Protein AF-A0A316LVU4-F1 (afdb_monomer_lite)

pLDDT: mean 84.21, std 14.01, range [35.38, 98.69]

Foldseek 3Di:
DPDVVVLVVLLVLVVVLVCVQLPQQWPDKDQDPDPQAGIETAGQFLVSVVVSQVSCLVSQWHWDPPQPDRKTKIWHWSDDVVPQTDQIGIYIYHHHPDDPDPDTPPLVVLQVLCVVLVVLVEPDDSSLSVSQVNLQVSQAFDKAKWFFPQFQQRWDDDPVDIAGQNFGKTFGPNDAWQVRHGAIETEPPDRGGDRMDTWGFFKWKDFSNYRGIHTYTYHPPDDDEQARVLVNCCSPCVVGQIFMDGLAFEKAAEFEWEADPVGIDTDWDQDPVPRDTDGQMDGDGRPDDSVRRHQVSCCVVPVARWDWDPVDKDKDWDADPVGHIYIYIYTYTYGDD

Sequence (337 aa):
MTNDRETENARERLAVRLRETLGAAVREIRPSSQDGIALNVFAGSLPDVAAAAPKLKGAGFWPLPNSQGGRTLFLAGAHSADGRDALPYLIAVFPAGSAAPQEPAGLDAARAAAAAMRENGVKDGAFALLRRKALADYYLGRTVEIAIDRPIGYVHAKKTYTLTYPLNYGYLPGVIGGDGEELDVYLMGVETPVSSYTARIIGVVHRENDEEDKLVAAPEGRVFHQGEIAAAVEFQEKYYKTRVEPLYPKSCGALVYRETEAGRAYLCLLQRRSGTYSVPKGHMEAFETETQTARREVLEETGLDVALRPDFRAEVCYDLPGGKRKRLTLFLAACGG

Radius of gyration: 22.46 Å; chains: 1; bounding box: 52×59×64 Å

Secondary structure (DSSP, 8-state):
---HHHHHHHHHHHHHHHHHHHGGGEEEEEE--STTEEEEEEES-HHHHHHTHHHHHHTTEEEPTT-TTS-EEEEEEE--TTS--EEEEEEEEEETT----S--TTHHHHHHHHHHHHHTT----HHHHHHHHHHHHHHTT-EEEEEEEE-TT-EEE-SS-EEE-SSEEEEEEEEE-TTSSEEEEEE-S--S--SEEEEEEEEEEEETTSS--EEEEE-TT----HHHHHHHHHHHHTTS-EEEEESS-EEEEEEEEEEETTEEEE--EEETTTTEEE-SEEEPPTT--HHHHHHHHHHHHH----EEEEEEEEEEEEEPTTSPEEEEEEEEEEPP-

Structure (mmCIF, N/CA/C/O backbone):
data_AF-A0A316LVU4-F1
#
_entry.id   AF-A0A316LVU4-F1
#
loop_
_atom_site.group_PDB
_atom_site.id
_atom_site.type_symbol
_atom_site.label_atom_id
_atom_site.label_alt_id
_atom_site.label_comp_id
_atom_site.label_asym_id
_atom_site.label_entity_id
_atom_site.label_seq_id
_atom_site.pdbx_PDB_ins_code
_atom_site.Cartn_x
_atom_site.Cartn_y
_atom_site.Cartn_z
_atom_site.occupancy
_atom_site.B_iso_or_equiv
_atom_site.auth_seq_id
_atom_site.auth_comp_id
_atom_site.auth_asym_id
_atom_site.auth_atom_id
_atom_site.pdbx_PDB_model_num
ATOM 1 N N . MET A 1 1 ? 24.178 3.603 -18.972 1.00 37.53 1 MET A N 1
ATOM 2 C CA . MET A 1 1 ? 24.355 5.026 -19.330 1.00 37.53 1 MET A CA 1
ATOM 3 C C . MET A 1 1 ? 23.177 5.423 -20.202 1.00 37.53 1 MET A C 1
ATOM 5 O O . MET A 1 1 ? 23.233 5.238 -21.409 1.00 37.53 1 MET A O 1
ATOM 9 N N . THR A 1 2 ? 22.074 5.855 -19.594 1.00 44.75 2 THR A N 1
ATOM 10 C CA . THR A 1 2 ? 20.995 6.543 -20.319 1.00 44.75 2 THR A CA 1
ATOM 11 C C . THR A 1 2 ? 21.574 7.814 -20.928 1.00 44.75 2 THR A C 1
ATOM 13 O O . THR A 1 2 ? 22.306 8.532 -20.252 1.00 44.75 2 THR A O 1
ATOM 16 N N . ASN A 1 3 ? 21.319 8.050 -22.211 1.00 53.94 3 ASN A N 1
ATOM 17 C CA . ASN A 1 3 ? 21.903 9.155 -22.962 1.00 53.94 3 ASN A CA 1
ATOM 18 C C . ASN A 1 3 ? 21.415 10.486 -22.355 1.00 53.94 3 ASN A C 1
ATOM 20 O O . ASN A 1 3 ? 20.206 10.679 -22.211 1.00 53.94 3 ASN A O 1
ATOM 24 N N . ASP A 1 4 ? 22.312 11.408 -21.991 1.00 57.69 4 ASP A N 1
ATOM 25 C CA . ASP A 1 4 ? 21.941 12.694 -21.364 1.00 57.69 4 ASP A CA 1
ATOM 26 C C . ASP A 1 4 ? 20.880 13.447 -22.189 1.00 57.69 4 ASP A C 1
ATOM 28 O O . ASP A 1 4 ? 19.941 14.035 -21.648 1.00 57.69 4 ASP A O 1
ATOM 32 N N . ARG A 1 5 ? 20.951 13.300 -23.517 1.00 62.38 5 ARG A N 1
ATOM 33 C CA . ARG A 1 5 ? 19.999 13.854 -24.485 1.00 62.38 5 ARG A CA 1
ATOM 34 C C . ARG A 1 5 ? 18.583 13.268 -24.379 1.00 62.38 5 ARG A C 1
ATOM 36 O O . ARG A 1 5 ? 17.607 13.972 -24.620 1.00 62.38 5 ARG A O 1
ATOM 43 N N . GLU A 1 6 ? 18.433 11.993 -24.024 1.00 64.00 6 GLU A N 1
ATOM 44 C CA . GLU A 1 6 ? 17.111 11.378 -23.808 1.00 64.00 6 GLU A CA 1
ATOM 45 C C . GLU A 1 6 ? 16.451 11.904 -22.533 1.00 64.00 6 GLU A C 1
ATOM 47 O O . GLU A 1 6 ? 15.245 12.166 -22.519 1.00 64.00 6 GLU A O 1
ATOM 52 N N . THR A 1 7 ? 17.252 12.106 -21.485 1.00 64.69 7 THR A N 1
ATOM 53 C CA . THR A 1 7 ? 16.789 12.655 -20.205 1.00 64.69 7 THR A CA 1
ATOM 54 C C . THR A 1 7 ? 16.342 14.107 -20.361 1.00 64.69 7 THR A C 1
ATOM 56 O O . THR A 1 7 ? 15.302 14.499 -19.827 1.00 64.69 7 THR A O 1
ATOM 59 N N . GLU A 1 8 ? 17.090 14.902 -21.126 1.00 68.06 8 GLU A N 1
ATOM 60 C CA . GLU A 1 8 ? 16.733 16.283 -21.455 1.00 68.06 8 GLU A CA 1
ATOM 61 C C . GLU A 1 8 ? 15.405 16.352 -22.227 1.00 68.06 8 GLU A C 1
ATOM 63 O O . GLU A 1 8 ? 14.463 17.005 -21.774 1.00 68.06 8 GLU A O 1
ATOM 68 N N . ASN A 1 9 ? 15.255 15.548 -23.285 1.00 74.31 9 ASN A N 1
ATOM 69 C CA . ASN A 1 9 ? 14.002 15.445 -24.038 1.00 74.31 9 ASN A CA 1
ATOM 70 C C . ASN A 1 9 ? 12.810 15.011 -23.155 1.00 74.31 9 ASN A C 1
ATOM 72 O O . ASN A 1 9 ? 11.678 15.454 -23.359 1.00 74.31 9 ASN A O 1
ATOM 76 N N . ALA A 1 10 ? 13.025 14.126 -22.173 1.00 73.50 10 ALA A N 1
ATOM 77 C CA . ALA A 1 10 ? 11.977 13.700 -21.243 1.00 73.50 10 ALA A CA 1
ATOM 78 C C . ALA A 1 10 ? 11.521 14.841 -20.320 1.00 73.50 10 ALA A C 1
ATOM 80 O O . ALA A 1 10 ? 10.318 15.019 -20.109 1.00 73.50 10 ALA A O 1
ATOM 81 N N . ARG A 1 11 ? 12.463 15.651 -19.818 1.00 78.62 11 ARG A N 1
ATOM 82 C CA . ARG A 1 11 ? 12.172 16.842 -19.002 1.00 78.62 11 ARG A CA 1
ATOM 83 C C . ARG A 1 11 ? 11.394 17.896 -19.786 1.00 78.62 11 ARG A C 1
ATOM 85 O O . ARG A 1 11 ? 10.474 18.498 -19.235 1.00 78.62 11 ARG A O 1
ATOM 92 N N . GLU A 1 12 ? 11.710 18.092 -21.062 1.00 82.38 12 GLU A N 1
ATOM 93 C CA . GLU A 1 12 ? 10.977 19.018 -21.931 1.00 82.38 12 GLU A CA 1
ATOM 94 C C . GLU A 1 12 ? 9.526 18.578 -22.148 1.00 82.38 12 GLU A C 1
ATOM 96 O O . GLU A 1 12 ? 8.602 19.356 -21.898 1.00 82.38 12 GLU A O 1
ATOM 101 N N . ARG A 1 13 ? 9.303 17.307 -22.521 1.00 80.62 13 ARG A N 1
ATOM 102 C CA . ARG A 1 13 ? 7.945 16.742 -22.656 1.00 80.62 13 ARG A CA 1
ATOM 103 C C . ARG A 1 13 ? 7.146 16.887 -21.363 1.00 80.62 13 ARG A C 1
ATOM 105 O O . ARG A 1 13 ? 5.963 17.229 -21.382 1.00 80.62 13 ARG A O 1
ATOM 112 N N . LEU A 1 14 ? 7.811 16.663 -20.234 1.00 81.44 14 LEU A N 1
ATOM 113 C CA . LEU A 1 14 ? 7.215 16.797 -18.918 1.00 81.44 14 LEU A CA 1
ATOM 114 C C . LEU A 1 14 ? 6.790 18.242 -18.611 1.00 81.44 14 LEU A C 1
ATOM 116 O O . LEU A 1 14 ? 5.685 18.472 -18.114 1.00 81.44 14 LEU A O 1
ATOM 120 N N . ALA A 1 15 ? 7.642 19.214 -18.942 1.00 85.56 15 ALA A N 1
ATOM 121 C CA . ALA A 1 15 ? 7.356 20.632 -18.771 1.00 85.56 15 ALA A CA 1
ATOM 122 C C . ALA A 1 15 ? 6.181 21.101 -19.647 1.00 85.56 15 ALA A C 1
ATOM 124 O O . ALA A 1 15 ? 5.339 21.861 -19.165 1.00 85.56 15 ALA A O 1
ATOM 125 N N . VAL A 1 16 ? 6.087 20.631 -20.898 1.00 85.56 16 VAL A N 1
ATOM 126 C CA . VAL A 1 16 ? 4.954 20.930 -21.797 1.00 85.56 16 VAL A CA 1
ATOM 127 C C . VAL A 1 16 ? 3.644 20.442 -21.180 1.00 85.56 16 VAL A C 1
ATOM 129 O O . VAL A 1 16 ? 2.732 21.239 -20.961 1.00 85.56 16 VAL A O 1
ATOM 132 N N . ARG A 1 17 ? 3.588 19.169 -20.777 1.00 84.69 17 ARG A N 1
ATOM 133 C CA . ARG A 1 17 ? 2.379 18.575 -20.192 1.00 84.69 17 ARG A CA 1
ATOM 134 C C . ARG A 1 17 ? 1.964 19.247 -18.875 1.00 84.69 17 ARG A C 1
ATOM 136 O O . ARG A 1 17 ? 0.772 19.426 -18.618 1.00 84.69 17 ARG A O 1
ATOM 143 N N . LEU A 1 18 ? 2.926 19.674 -18.047 1.00 83.75 18 LEU A N 1
ATOM 144 C CA . LEU A 1 18 ? 2.653 20.475 -16.841 1.00 83.75 18 LEU A CA 1
ATOM 145 C C . LEU A 1 18 ? 1.968 21.799 -17.180 1.00 83.75 18 LEU A C 1
ATOM 147 O O . LEU A 1 18 ? 0.989 22.160 -16.525 1.00 83.75 18 LEU A O 1
ATOM 151 N N . ARG A 1 19 ? 2.470 22.520 -18.191 1.00 87.62 19 ARG A N 1
ATOM 152 C CA . ARG A 1 19 ? 1.888 23.800 -18.625 1.00 87.62 19 ARG A CA 1
ATOM 153 C C . ARG A 1 19 ? 0.477 23.619 -19.164 1.00 87.62 19 ARG A C 1
ATOM 155 O O . ARG A 1 19 ? -0.395 24.398 -18.799 1.00 87.62 19 ARG A O 1
ATOM 162 N N . GLU A 1 20 ? 0.236 22.583 -19.961 1.00 86.69 20 GLU A N 1
ATOM 163 C CA . GLU A 1 20 ? -1.103 22.262 -20.476 1.00 86.69 20 GLU A CA 1
ATOM 164 C C . GLU A 1 20 ? -2.088 21.935 -19.347 1.00 86.69 20 GLU A C 1
ATOM 166 O O . GLU A 1 20 ? -3.245 22.350 -19.383 1.00 86.69 20 GLU A O 1
ATOM 171 N N . THR A 1 21 ? -1.622 21.240 -18.306 1.00 83.50 21 THR A N 1
ATOM 172 C CA . THR A 1 21 ? -2.486 20.796 -17.205 1.00 83.50 21 THR A CA 1
ATOM 173 C C . THR A 1 21 ? -2.805 21.908 -16.205 1.00 83.50 21 THR A C 1
ATOM 175 O O . THR A 1 21 ? -3.941 22.026 -15.740 1.00 83.50 21 THR A O 1
ATOM 178 N N . LEU A 1 22 ? -1.804 22.713 -15.843 1.00 81.50 22 LEU A N 1
ATOM 179 C CA . LEU A 1 22 ? -1.927 23.767 -14.831 1.00 81.50 22 LEU A CA 1
ATOM 180 C C . LEU A 1 22 ? -2.295 25.136 -15.417 1.00 81.50 22 LEU A C 1
ATOM 182 O O . LEU A 1 22 ? -2.731 26.022 -14.678 1.00 81.50 22 LEU A O 1
ATOM 186 N N . GLY A 1 23 ? -2.124 25.329 -16.725 1.00 85.19 23 GLY A N 1
ATOM 187 C CA . GLY A 1 23 ? -2.441 26.570 -17.423 1.00 85.19 23 GLY A CA 1
ATOM 188 C C . GLY A 1 23 ? -1.821 27.798 -16.753 1.00 85.19 23 GLY A C 1
ATOM 189 O O . GLY A 1 23 ? -0.634 27.825 -16.425 1.00 85.19 23 GLY A O 1
ATOM 190 N N . ALA A 1 24 ? -2.656 28.811 -16.505 1.00 82.56 24 ALA A N 1
ATOM 191 C CA . ALA A 1 24 ? -2.244 30.094 -15.934 1.00 82.56 24 ALA A CA 1
ATOM 192 C C . ALA A 1 24 ? -1.686 30.012 -14.497 1.00 82.56 24 ALA A C 1
ATOM 194 O O . ALA A 1 24 ? -1.087 30.984 -14.028 1.00 82.56 24 ALA A O 1
ATOM 195 N N . ALA A 1 25 ? -1.859 28.880 -13.799 1.00 82.75 25 ALA A N 1
ATOM 196 C CA . ALA A 1 25 ? -1.278 28.686 -12.474 1.00 82.75 25 ALA A CA 1
ATOM 197 C C . ALA A 1 25 ? 0.255 28.586 -12.535 1.00 82.75 25 ALA A C 1
ATOM 199 O O . ALA A 1 25 ? 0.920 29.016 -11.593 1.00 82.75 25 ALA A O 1
ATOM 200 N N . VAL A 1 26 ? 0.830 28.083 -13.635 1.00 87.56 26 VAL A N 1
ATOM 201 C CA . VAL A 1 26 ? 2.286 28.013 -13.837 1.00 87.56 26 VAL A CA 1
ATOM 202 C C . VAL A 1 26 ? 2.801 29.358 -14.325 1.00 87.56 26 VAL A C 1
ATOM 204 O O . VAL A 1 26 ? 2.441 29.828 -15.402 1.00 87.56 26 VAL A O 1
ATOM 207 N N . ARG A 1 27 ? 3.699 29.966 -13.552 1.00 88.31 27 ARG A N 1
ATOM 208 C CA . ARG A 1 27 ? 4.439 31.163 -13.969 1.00 88.31 27 ARG A CA 1
ATOM 209 C C . ARG A 1 27 ? 5.729 30.786 -14.667 1.00 88.31 27 ARG A C 1
ATOM 211 O O . ARG A 1 27 ? 6.071 31.373 -15.687 1.00 88.31 27 ARG A O 1
ATOM 218 N N . GLU A 1 28 ? 6.410 29.768 -14.159 1.00 88.94 28 GLU A N 1
ATOM 219 C CA . GLU A 1 28 ? 7.706 29.368 -14.681 1.00 88.94 28 GLU A CA 1
ATOM 220 C C . GLU A 1 28 ? 7.990 27.886 -14.427 1.00 88.94 28 GLU A C 1
ATOM 222 O O . GLU A 1 28 ? 7.520 27.316 -13.445 1.00 88.94 28 GLU A O 1
ATOM 227 N N . ILE A 1 29 ? 8.766 27.262 -15.315 1.00 88.75 29 ILE A N 1
ATOM 228 C CA . ILE A 1 29 ? 9.318 25.916 -15.138 1.00 88.75 29 ILE A CA 1
ATOM 229 C C . ILE A 1 29 ? 10.792 25.978 -15.519 1.00 88.75 29 ILE A C 1
ATOM 231 O O . ILE A 1 29 ? 11.118 26.511 -16.579 1.00 88.75 29 ILE A O 1
ATOM 235 N N . ARG A 1 30 ? 11.661 25.423 -14.674 1.00 88.25 30 ARG A N 1
ATOM 236 C CA . ARG A 1 30 ? 13.105 25.320 -14.914 1.00 88.25 30 ARG A CA 1
ATOM 237 C C . ARG A 1 30 ? 13.578 23.881 -14.695 1.00 88.25 30 ARG A C 1
ATOM 239 O O . ARG A 1 30 ? 13.054 23.226 -13.789 1.00 88.25 30 ARG A O 1
ATOM 246 N N . PRO A 1 31 ? 14.583 23.394 -15.443 1.00 84.88 31 PRO A N 1
ATOM 247 C CA . PRO A 1 31 ? 15.329 22.207 -15.039 1.00 84.88 31 PRO A CA 1
ATOM 248 C C . PRO A 1 31 ? 15.872 22.385 -13.618 1.00 84.88 31 PRO A C 1
ATOM 250 O O . PRO A 1 31 ? 16.306 23.481 -13.250 1.00 84.88 31 PRO A O 1
ATOM 253 N N . SER A 1 32 ? 15.829 21.329 -12.808 1.00 81.94 32 SER A N 1
ATOM 254 C CA . SER A 1 32 ? 16.457 21.366 -11.487 1.00 81.94 32 SER A CA 1
ATOM 255 C C . SER A 1 32 ? 17.919 20.936 -11.575 1.00 81.94 32 SER A C 1
ATOM 257 O O . SER A 1 32 ? 18.252 19.970 -12.261 1.00 81.94 32 SER A O 1
ATOM 259 N N . SER A 1 33 ? 18.789 21.651 -10.861 1.00 78.31 33 SER A N 1
ATOM 260 C CA . SER A 1 33 ? 20.171 21.237 -10.593 1.00 78.31 33 SER A CA 1
ATOM 261 C C . SER A 1 33 ? 20.286 20.325 -9.365 1.00 78.31 33 SER A C 1
ATOM 263 O O . SER A 1 33 ? 21.379 19.861 -9.052 1.00 78.31 33 SER A O 1
ATOM 265 N N . GLN A 1 34 ? 19.180 20.085 -8.650 1.00 74.94 34 GLN A N 1
ATOM 266 C CA . GLN A 1 34 ? 19.135 19.195 -7.491 1.00 74.94 34 GLN A CA 1
ATOM 267 C C . GLN A 1 34 ? 19.064 17.738 -7.956 1.00 74.94 34 GLN A C 1
ATOM 269 O O . GLN A 1 34 ? 18.240 17.396 -8.807 1.00 74.94 34 GLN A O 1
ATOM 274 N N . ASP A 1 35 ? 19.912 16.885 -7.380 1.00 71.25 35 ASP A N 1
ATOM 275 C CA . ASP A 1 35 ? 19.926 15.456 -7.687 1.00 71.25 35 ASP A CA 1
ATOM 276 C C . ASP A 1 35 ? 18.550 14.817 -7.426 1.00 71.25 35 ASP A C 1
ATOM 278 O O . ASP A 1 35 ? 17.845 15.174 -6.485 1.00 71.25 35 ASP A O 1
ATOM 282 N N . GLY A 1 36 ? 18.132 13.906 -8.304 1.00 72.31 36 GLY A N 1
ATOM 283 C CA . GLY A 1 36 ? 16.833 13.232 -8.222 1.00 72.31 36 GLY A CA 1
ATOM 284 C C . GLY A 1 36 ? 15.592 14.079 -8.552 1.00 72.31 36 GLY A C 1
ATOM 285 O O . GLY A 1 36 ? 14.517 13.497 -8.703 1.00 72.31 36 GLY A O 1
ATOM 286 N N . ILE A 1 37 ? 15.704 15.404 -8.722 1.00 78.25 37 ILE A N 1
ATOM 287 C CA . ILE A 1 37 ? 14.592 16.288 -9.119 1.00 78.25 37 ILE A CA 1
ATOM 288 C C . ILE A 1 37 ? 14.748 16.677 -10.590 1.00 78.25 37 ILE A C 1
ATOM 290 O O . ILE A 1 37 ? 15.796 17.130 -11.038 1.00 78.25 37 ILE A O 1
ATOM 294 N N . ALA A 1 38 ? 13.682 16.514 -11.370 1.00 81.38 38 ALA A N 1
ATOM 295 C CA . ALA A 1 38 ? 13.688 16.823 -12.794 1.00 81.38 38 ALA A CA 1
ATOM 296 C C . ALA A 1 38 ? 13.419 18.304 -13.074 1.00 81.38 38 ALA A C 1
ATOM 298 O O . ALA A 1 38 ? 14.145 18.932 -13.847 1.00 81.38 38 ALA A O 1
ATOM 299 N N . LEU A 1 39 ? 12.375 18.860 -12.453 1.00 85.19 39 LEU A N 1
ATOM 300 C CA . LEU A 1 39 ? 11.872 20.203 -12.737 1.00 85.19 39 LEU A CA 1
ATOM 301 C C . LEU A 1 39 ? 11.507 20.945 -11.448 1.00 85.19 39 LEU A C 1
ATOM 303 O O . LEU A 1 39 ? 10.915 20.370 -10.535 1.00 85.19 39 LEU A O 1
ATOM 307 N N . ASN A 1 40 ? 11.791 22.246 -11.436 1.00 85.75 40 ASN A N 1
ATOM 308 C CA . ASN A 1 40 ? 11.259 23.207 -10.476 1.00 85.75 40 ASN A CA 1
ATOM 309 C C . ASN A 1 40 ? 10.156 24.022 -11.162 1.00 85.75 40 ASN A C 1
ATOM 311 O O . ASN A 1 40 ? 10.402 24.672 -12.180 1.00 85.75 40 ASN A O 1
ATOM 315 N N . VAL A 1 41 ? 8.944 23.989 -10.614 1.00 85.12 41 VAL A N 1
ATOM 316 C CA . VAL A 1 41 ? 7.768 24.708 -11.120 1.00 85.12 41 VAL A CA 1
ATOM 317 C C . VAL A 1 41 ? 7.436 25.839 -10.158 1.00 85.12 41 VAL A C 1
ATOM 319 O O . VAL A 1 41 ? 7.251 25.615 -8.966 1.00 85.12 41 VAL A O 1
ATOM 322 N N . PHE A 1 42 ? 7.307 27.054 -10.669 1.00 85.44 42 PHE A N 1
ATOM 323 C CA . PHE A 1 42 ? 6.921 28.226 -9.892 1.00 85.44 42 PHE A CA 1
ATOM 324 C C . PHE A 1 42 ? 5.485 28.593 -10.244 1.00 85.44 42 PHE A C 1
ATOM 326 O O . PHE A 1 42 ? 5.184 28.942 -11.390 1.00 85.44 42 PHE A O 1
ATOM 333 N N . ALA A 1 43 ? 4.592 28.492 -9.265 1.00 82.50 43 ALA A N 1
ATOM 334 C CA . ALA A 1 43 ? 3.159 28.659 -9.439 1.00 82.50 43 ALA A CA 1
ATOM 335 C C . ALA A 1 43 ? 2.628 29.906 -8.725 1.00 82.50 43 ALA A C 1
ATOM 337 O O . ALA A 1 43 ? 3.012 30.202 -7.598 1.00 82.50 43 ALA A O 1
ATOM 338 N N . GLY A 1 44 ? 1.718 30.636 -9.373 1.00 77.00 44 GLY A N 1
ATOM 339 C CA . GLY A 1 44 ? 1.152 31.878 -8.833 1.00 77.00 44 GLY A CA 1
ATOM 340 C C . GLY A 1 44 ? 0.337 31.675 -7.552 1.00 77.00 44 GLY A C 1
ATOM 341 O O . GLY A 1 44 ? 0.446 32.475 -6.631 1.00 77.00 44 GLY A O 1
ATOM 342 N N . SER A 1 45 ? -0.441 30.593 -7.484 1.00 78.62 45 SER A N 1
ATOM 343 C CA . SER A 1 45 ? -1.253 30.204 -6.327 1.00 78.62 45 SER A CA 1
ATOM 344 C C . SER A 1 45 ? -1.085 28.704 -6.087 1.00 78.62 45 SER A C 1
ATOM 346 O O . SER A 1 45 ? -1.434 27.877 -6.929 1.00 78.62 45 SER A O 1
ATOM 348 N N . LEU A 1 46 ? -0.521 28.338 -4.937 1.00 73.00 46 LEU A N 1
ATOM 349 C CA . LEU A 1 46 ? -0.384 26.939 -4.514 1.00 73.00 46 LEU A CA 1
ATOM 350 C C . LEU A 1 46 ? -1.733 26.279 -4.193 1.00 73.00 46 LEU A C 1
ATOM 352 O O . LEU A 1 46 ? -1.887 25.104 -4.526 1.00 73.00 46 LEU A O 1
ATOM 356 N N . PRO A 1 47 ? -2.724 26.994 -3.620 1.00 74.62 47 PRO A N 1
ATOM 357 C CA . PRO A 1 47 ? -4.098 26.507 -3.576 1.00 74.62 47 PRO A CA 1
ATOM 358 C C . PRO A 1 47 ? -4.658 26.138 -4.954 1.00 74.62 47 PRO A C 1
ATOM 360 O O . PRO A 1 47 ? -5.311 25.106 -5.065 1.00 74.62 47 PRO A O 1
ATOM 363 N N . ASP A 1 48 ? -4.356 26.901 -6.010 1.00 73.62 48 ASP A N 1
ATOM 364 C CA . ASP A 1 48 ? -4.850 26.597 -7.364 1.00 73.62 48 ASP A CA 1
ATOM 365 C C . ASP A 1 48 ? -4.191 25.330 -7.923 1.00 73.62 48 ASP A C 1
ATOM 367 O O . ASP A 1 48 ? -4.854 24.492 -8.535 1.00 73.62 48 ASP A O 1
ATOM 371 N N . VAL A 1 49 ? -2.892 25.144 -7.661 1.00 74.94 49 VAL A N 1
ATOM 372 C CA . VAL A 1 49 ? -2.175 23.902 -7.996 1.00 74.94 49 VAL A CA 1
ATOM 373 C C . VAL A 1 49 ? -2.767 22.709 -7.243 1.00 74.94 49 VAL A C 1
ATOM 375 O O . VAL A 1 49 ? -2.986 21.654 -7.837 1.00 74.94 49 VAL A O 1
ATOM 378 N N . ALA A 1 50 ? -3.068 22.872 -5.953 1.00 73.00 50 ALA A N 1
ATOM 379 C CA . ALA A 1 50 ? -3.707 21.833 -5.151 1.00 73.00 50 ALA A CA 1
ATOM 380 C C . ALA A 1 50 ? -5.130 21.520 -5.648 1.00 73.00 50 ALA A C 1
ATOM 382 O O . ALA A 1 50 ? -5.503 20.353 -5.757 1.00 73.00 50 ALA A O 1
ATOM 383 N N . ALA A 1 51 ? -5.910 22.536 -6.023 1.00 74.19 51 ALA A N 1
ATOM 384 C CA . ALA A 1 51 ? -7.241 22.371 -6.607 1.00 74.19 51 ALA A CA 1
ATOM 385 C C . ALA A 1 51 ? -7.199 21.679 -7.983 1.00 74.19 51 ALA A C 1
ATOM 387 O O . ALA A 1 51 ? -8.134 20.968 -8.352 1.00 74.19 51 ALA A O 1
ATOM 388 N N . ALA A 1 52 ? -6.098 21.826 -8.729 1.00 75.38 52 ALA A N 1
ATOM 389 C CA . ALA A 1 52 ? -5.864 21.137 -9.995 1.00 75.38 52 ALA A CA 1
ATOM 390 C C . ALA A 1 52 ? -5.418 19.670 -9.837 1.00 75.38 52 ALA A C 1
ATOM 392 O O . ALA A 1 52 ? -5.232 18.992 -10.850 1.00 75.38 52 ALA A O 1
ATOM 393 N N . ALA A 1 53 ? -5.289 19.145 -8.611 1.00 72.25 53 ALA A N 1
ATOM 394 C CA . ALA A 1 53 ? -4.851 17.771 -8.356 1.00 72.25 53 ALA A CA 1
ATOM 395 C C . ALA A 1 53 ? -5.600 16.695 -9.175 1.00 72.25 53 ALA A C 1
ATOM 397 O O . ALA A 1 53 ? -4.930 15.806 -9.699 1.00 72.25 53 ALA A O 1
ATOM 398 N N . PRO A 1 54 ? -6.935 16.752 -9.382 1.00 71.75 54 PRO A N 1
ATOM 399 C CA . PRO A 1 54 ? -7.620 15.786 -10.245 1.00 71.75 54 PRO A CA 1
ATOM 400 C C . PRO A 1 54 ? -7.159 15.840 -11.711 1.00 71.75 54 PRO A C 1
ATOM 402 O O . PRO A 1 54 ? -6.986 14.795 -12.336 1.00 71.75 54 PRO A O 1
ATOM 405 N N . LYS A 1 55 ? -6.915 17.043 -12.252 1.00 76.06 55 LYS A N 1
ATOM 406 C CA . LYS A 1 55 ? -6.425 17.240 -13.629 1.00 76.06 55 LYS A CA 1
ATOM 407 C C . LYS A 1 55 ? -4.984 16.761 -13.773 1.00 76.06 55 LYS A C 1
ATOM 409 O O . LYS A 1 55 ? -4.673 16.028 -14.703 1.00 76.06 55 LYS A O 1
ATOM 414 N N . LEU A 1 56 ? -4.139 17.122 -12.807 1.00 76.69 56 LEU A N 1
ATOM 415 C CA . LEU A 1 56 ? -2.765 16.636 -12.679 1.00 76.69 56 LEU A CA 1
ATOM 416 C C . LEU A 1 56 ? -2.721 15.111 -12.674 1.00 76.69 56 LEU A C 1
ATOM 418 O O . LEU A 1 56 ? -2.029 14.521 -13.499 1.00 76.69 56 LEU A O 1
ATOM 422 N N . LYS A 1 57 ? -3.546 14.473 -11.842 1.00 72.31 57 LYS A N 1
ATOM 423 C CA . LYS A 1 57 ? -3.652 13.014 -11.767 1.00 72.31 57 LYS A CA 1
ATOM 424 C C . LYS A 1 57 ? -4.036 12.388 -13.110 1.00 72.31 57 LYS A C 1
ATOM 426 O O . LYS A 1 57 ? -3.439 11.383 -13.499 1.00 72.31 57 LYS A O 1
ATOM 431 N N . GLY A 1 58 ? -4.998 12.987 -13.817 1.00 66.19 58 GLY A N 1
ATOM 432 C CA . GLY A 1 58 ? -5.400 12.571 -15.165 1.00 66.19 58 GLY A CA 1
ATOM 433 C C . GLY A 1 58 ? -4.283 12.716 -16.203 1.00 66.19 58 GLY A C 1
ATOM 434 O O . GLY A 1 58 ? -4.134 11.856 -17.061 1.00 66.19 58 GLY A O 1
ATOM 435 N N . ALA A 1 59 ? -3.442 13.743 -16.072 1.00 72.94 59 ALA A N 1
ATOM 436 C CA . ALA A 1 59 ? -2.275 13.980 -16.922 1.00 72.94 59 ALA A CA 1
ATOM 437 C C . ALA A 1 59 ? -0.998 13.246 -16.451 1.00 72.94 59 ALA A C 1
ATOM 439 O O . ALA A 1 59 ? 0.111 13.584 -16.871 1.00 72.94 59 ALA A O 1
ATOM 440 N N . GLY A 1 60 ? -1.129 12.253 -15.563 1.00 71.62 60 GLY A N 1
ATOM 441 C CA . GLY A 1 60 ? -0.010 11.430 -15.094 1.00 71.62 60 GLY A CA 1
ATOM 442 C C . GLY A 1 60 ? 0.868 12.078 -14.018 1.00 71.62 60 GLY A C 1
ATOM 443 O O . GLY A 1 60 ? 1.952 11.569 -13.744 1.00 71.62 60 GLY A O 1
ATOM 444 N N . PHE A 1 61 ? 0.414 13.168 -13.394 1.00 75.88 61 PHE A N 1
ATOM 445 C CA . PHE A 1 61 ? 1.082 13.832 -12.273 1.00 75.88 61 PHE A CA 1
ATOM 446 C C . PHE A 1 61 ? 0.450 13.432 -10.942 1.00 75.88 61 PHE A C 1
ATOM 448 O O . PHE A 1 61 ? -0.696 13.780 -10.654 1.00 75.88 61 PHE A O 1
ATOM 455 N N . TRP A 1 62 ? 1.200 12.721 -10.110 1.00 72.19 62 TRP A N 1
ATOM 456 C CA . TRP A 1 62 ? 0.712 12.191 -8.842 1.00 72.19 62 TRP A CA 1
ATOM 457 C C . TRP A 1 62 ? 1.304 12.980 -7.675 1.00 72.19 62 TRP A C 1
ATOM 459 O O . TRP A 1 62 ? 2.522 13.002 -7.522 1.00 72.19 62 TRP A O 1
ATOM 469 N N . PRO A 1 63 ? 0.488 13.667 -6.858 1.00 71.25 63 PRO A N 1
ATOM 470 C CA . PRO A 1 63 ? 1.002 14.321 -5.660 1.00 71.25 63 PRO A CA 1
ATOM 471 C C . PRO A 1 63 ? 1.513 13.266 -4.675 1.00 71.25 63 PRO A C 1
ATOM 473 O O . PRO A 1 63 ? 0.864 12.236 -4.486 1.00 71.25 63 PRO A O 1
ATOM 476 N N . LEU A 1 64 ? 2.648 13.528 -4.024 1.00 66.62 64 LEU A N 1
ATOM 477 C CA . LEU A 1 64 ? 3.147 12.633 -2.980 1.00 66.62 64 LEU A CA 1
ATOM 478 C C . LEU A 1 64 ? 2.326 12.768 -1.681 1.00 66.62 64 LEU A C 1
ATOM 480 O O . LEU A 1 64 ? 1.927 13.884 -1.321 1.00 66.62 64 LEU A O 1
ATOM 484 N N . PRO A 1 65 ? 2.103 11.671 -0.930 1.00 48.09 65 PRO A N 1
ATOM 485 C CA . PRO A 1 65 ? 1.518 11.733 0.407 1.00 48.09 65 PRO A CA 1
ATOM 486 C C . PRO A 1 65 ? 2.349 12.648 1.327 1.00 48.09 65 PRO A C 1
ATOM 488 O O . PRO A 1 65 ? 3.574 12.598 1.306 1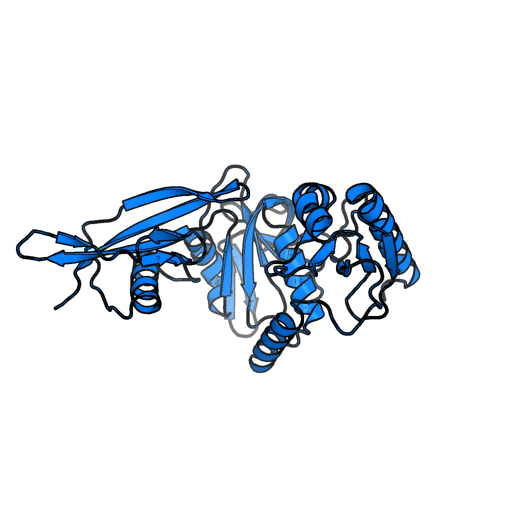.00 48.09 65 PRO A O 1
ATOM 491 N N . ASN A 1 66 ? 1.685 13.463 2.157 1.00 49.34 66 ASN A N 1
ATOM 492 C CA . ASN A 1 66 ? 2.265 14.465 3.081 1.00 49.34 66 ASN A CA 1
ATOM 493 C C . ASN A 1 66 ? 2.678 15.829 2.493 1.00 49.34 66 ASN A C 1
ATOM 495 O O . ASN A 1 66 ? 3.317 16.618 3.183 1.00 49.34 66 ASN A O 1
ATOM 499 N N . SER A 1 67 ? 2.216 16.198 1.297 1.00 53.72 67 SER A N 1
ATOM 500 C CA . SER A 1 67 ? 2.415 17.544 0.722 1.00 53.72 67 SER A CA 1
ATOM 501 C C . SER A 1 67 ? 1.581 18.680 1.366 1.00 53.72 67 SER A C 1
ATOM 503 O O . SER A 1 67 ? 1.246 19.670 0.711 1.00 53.72 67 SER A O 1
ATOM 505 N N . GLN A 1 68 ? 1.178 18.551 2.633 1.00 39.59 68 GLN A N 1
ATOM 506 C CA . GLN A 1 68 ? 0.348 19.545 3.330 1.00 39.59 68 GLN A CA 1
ATOM 507 C C . GLN A 1 68 ? 1.223 20.730 3.782 1.00 39.59 68 GLN A C 1
ATOM 509 O O . GLN A 1 68 ? 2.199 20.526 4.496 1.00 39.59 68 GLN A O 1
ATOM 514 N N . GLY A 1 69 ? 0.874 21.964 3.387 1.00 44.12 69 GLY A N 1
ATOM 515 C CA . GLY A 1 69 ? 1.582 23.185 3.825 1.00 44.12 69 GLY A CA 1
ATOM 516 C C . GLY A 1 69 ? 2.089 24.125 2.722 1.00 44.12 69 GLY A C 1
ATOM 517 O O . GLY A 1 69 ? 2.893 25.008 3.000 1.00 44.12 69 GLY A O 1
ATOM 518 N N . GLY A 1 70 ? 1.628 23.976 1.475 1.00 45.34 70 GLY A N 1
ATOM 519 C CA . GLY A 1 70 ? 1.862 24.983 0.432 1.00 45.34 70 GLY A CA 1
ATOM 520 C C . GLY A 1 70 ? 3.198 24.870 -0.309 1.00 45.34 70 GLY A C 1
ATOM 521 O O . GLY A 1 70 ? 3.656 25.853 -0.868 1.00 45.34 70 GLY A O 1
ATOM 522 N N . ARG A 1 71 ? 3.837 23.700 -0.365 1.00 52.50 71 ARG A N 1
ATOM 523 C CA . ARG A 1 71 ? 4.924 23.388 -1.317 1.00 52.50 71 ARG A CA 1
ATOM 524 C C . ARG A 1 71 ? 4.794 21.908 -1.667 1.00 52.50 71 ARG A C 1
ATOM 526 O O . ARG A 1 71 ? 4.796 21.083 -0.761 1.00 52.50 71 ARG A O 1
ATOM 533 N N . THR A 1 72 ? 4.576 21.578 -2.941 1.00 57.25 72 THR A N 1
ATOM 534 C CA . THR A 1 72 ? 4.130 20.229 -3.346 1.00 57.25 72 THR A CA 1
ATOM 535 C C . THR A 1 72 ? 5.184 19.546 -4.206 1.00 57.25 72 THR A C 1
ATOM 537 O O . THR A 1 72 ? 5.626 20.116 -5.202 1.00 57.25 72 THR A O 1
ATOM 540 N N . LEU A 1 73 ? 5.568 18.324 -3.833 1.00 60.03 73 LEU A N 1
ATOM 541 C CA . LEU A 1 73 ? 6.256 17.396 -4.724 1.00 60.03 73 LEU A CA 1
ATOM 542 C C . LEU A 1 73 ? 5.212 16.665 -5.569 1.00 60.03 73 LEU A C 1
ATOM 544 O O . LEU A 1 73 ? 4.295 16.044 -5.027 1.00 60.03 73 LEU A O 1
ATOM 548 N N . PHE A 1 74 ? 5.363 16.735 -6.887 1.00 63.09 74 PHE A N 1
ATOM 549 C CA . PHE A 1 74 ? 4.615 15.899 -7.815 1.00 63.09 74 PHE A CA 1
ATOM 550 C C . PHE A 1 74 ? 5.546 14.858 -8.400 1.00 63.09 74 PHE A C 1
ATOM 552 O O . PHE A 1 74 ? 6.646 15.160 -8.852 1.00 63.09 74 PHE A O 1
ATOM 559 N N . LEU A 1 75 ? 5.071 13.629 -8.424 1.00 61.38 75 LEU A N 1
ATOM 560 C CA . LEU A 1 75 ? 5.589 12.619 -9.307 1.00 61.38 75 LEU A CA 1
ATOM 561 C C . LEU A 1 75 ? 5.045 12.852 -10.706 1.00 61.38 75 LEU A C 1
ATOM 563 O O . LEU A 1 75 ? 3.865 13.157 -10.864 1.00 61.38 75 LEU A O 1
ATOM 567 N N . ALA A 1 76 ? 5.856 12.606 -11.720 1.00 59.66 76 ALA A N 1
ATOM 568 C CA . ALA A 1 76 ? 5.348 12.410 -13.056 1.00 59.66 76 ALA A CA 1
ATOM 569 C C . ALA A 1 76 ? 6.116 11.338 -13.810 1.00 59.66 76 ALA A C 1
ATOM 571 O O . ALA A 1 76 ? 7.325 11.449 -13.997 1.00 59.66 76 ALA A O 1
ATOM 572 N N . GLY A 1 77 ? 5.396 10.340 -14.312 1.00 54.25 77 GLY A N 1
ATOM 573 C CA . GLY A 1 77 ? 5.935 9.469 -15.351 1.00 54.25 77 GLY A CA 1
ATOM 574 C C . GLY A 1 77 ? 6.137 10.270 -16.635 1.00 54.25 77 GLY A C 1
ATOM 575 O O . GLY A 1 77 ? 5.295 11.102 -16.996 1.00 54.25 77 GLY A O 1
ATOM 576 N N . ALA A 1 78 ? 7.234 10.058 -17.354 1.00 48.81 78 ALA A N 1
ATOM 577 C CA . ALA A 1 78 ? 7.315 10.540 -18.726 1.00 48.81 78 ALA A CA 1
ATOM 578 C C . ALA A 1 78 ? 6.443 9.632 -19.599 1.00 48.81 78 ALA A C 1
ATOM 580 O O . ALA A 1 78 ? 6.944 8.673 -20.163 1.00 48.81 78 ALA A O 1
ATOM 581 N N . HIS A 1 79 ? 5.143 9.937 -19.695 1.00 43.25 79 HIS A N 1
ATOM 582 C CA . HIS A 1 79 ? 4.254 9.248 -20.629 1.00 43.25 79 HIS A CA 1
ATOM 583 C C . HIS A 1 79 ? 4.856 9.289 -22.039 1.00 43.25 79 HIS A C 1
ATOM 585 O O . HIS A 1 79 ? 5.010 10.364 -22.631 1.00 43.25 79 HIS A O 1
ATOM 591 N N . SER A 1 80 ? 5.238 8.121 -22.533 1.00 42.97 80 SER A N 1
ATOM 592 C CA . SER A 1 80 ? 5.584 7.874 -23.920 1.00 42.97 80 SER A CA 1
ATOM 593 C C . SER A 1 80 ? 4.346 7.259 -24.584 1.00 42.97 80 SER A C 1
ATOM 595 O O . SER A 1 80 ? 3.617 6.477 -23.970 1.00 42.97 80 SER A O 1
ATOM 597 N N . ALA A 1 81 ? 4.029 7.678 -25.812 1.00 35.38 81 ALA A N 1
ATOM 598 C CA . ALA A 1 81 ? 2.831 7.215 -26.525 1.00 35.38 81 ALA A CA 1
ATOM 599 C C . ALA A 1 81 ? 2.862 5.700 -26.834 1.00 35.38 81 ALA A C 1
ATOM 601 O O . ALA A 1 81 ? 1.852 5.126 -27.229 1.00 35.38 81 ALA A O 1
ATOM 602 N N . ASP A 1 82 ? 4.016 5.062 -26.649 1.00 39.38 82 ASP A N 1
ATOM 603 C CA . ASP A 1 82 ? 4.304 3.642 -26.827 1.00 39.38 82 ASP A CA 1
ATOM 604 C C . ASP A 1 82 ? 4.260 2.831 -25.518 1.00 39.38 82 ASP A C 1
ATOM 606 O O . ASP A 1 82 ? 4.605 1.650 -25.527 1.00 39.38 82 ASP A O 1
ATOM 610 N N . GLY A 1 83 ? 3.823 3.428 -24.400 1.00 42.41 83 GLY A N 1
ATOM 611 C CA . GLY A 1 83 ? 3.544 2.704 -23.152 1.00 42.41 83 GLY A CA 1
ATOM 612 C C . GLY A 1 83 ? 4.779 2.204 -22.399 1.00 42.41 83 GLY A C 1
ATOM 613 O O . GLY A 1 83 ? 4.639 1.454 -21.437 1.00 42.41 83 GLY A O 1
ATOM 614 N N . ARG A 1 84 ? 5.985 2.619 -22.803 1.00 44.47 84 ARG A N 1
ATOM 615 C CA . ARG A 1 84 ? 7.234 2.318 -22.091 1.00 44.47 84 ARG A CA 1
ATOM 616 C C . ARG A 1 84 ? 7.551 3.486 -21.167 1.00 44.47 84 ARG A C 1
ATOM 618 O O . ARG A 1 84 ? 8.112 4.495 -21.602 1.00 44.47 84 ARG A O 1
ATOM 625 N N . ASP A 1 85 ? 7.118 3.384 -19.917 1.00 48.62 85 ASP A N 1
ATOM 626 C CA . ASP A 1 85 ? 7.345 4.421 -18.914 1.00 48.62 85 ASP A CA 1
ATOM 627 C C . ASP A 1 85 ? 8.832 4.458 -18.521 1.00 48.62 85 ASP A C 1
ATOM 629 O O . ASP A 1 85 ? 9.373 3.522 -17.936 1.00 48.62 85 ASP A O 1
ATOM 633 N N . ALA A 1 86 ? 9.497 5.581 -18.800 1.00 54.66 86 ALA A N 1
ATOM 634 C CA . ALA A 1 86 ? 10.739 5.914 -18.115 1.00 54.66 86 ALA A CA 1
ATOM 635 C C . ALA A 1 86 ? 10.403 6.226 -16.650 1.00 54.66 86 ALA A C 1
ATOM 637 O O . ALA A 1 86 ? 9.424 6.931 -16.384 1.00 54.66 86 ALA A O 1
ATOM 638 N N . LEU A 1 87 ? 11.218 5.693 -15.732 1.00 57.53 87 LEU A N 1
ATOM 639 C CA . LEU A 1 87 ? 11.194 5.920 -14.282 1.00 57.53 87 LEU A CA 1
ATOM 640 C C . LEU A 1 87 ? 10.560 7.260 -13.886 1.00 57.53 87 LEU A C 1
ATOM 642 O O . LEU A 1 87 ? 10.869 8.301 -14.476 1.00 57.53 87 LEU A O 1
ATOM 646 N N . PRO A 1 88 ? 9.709 7.281 -12.858 1.00 71.62 88 PRO A N 1
ATOM 647 C CA . PRO A 1 88 ? 8.927 8.459 -12.594 1.00 71.62 88 PRO A CA 1
ATOM 648 C C . PRO A 1 88 ? 9.828 9.569 -12.037 1.00 71.62 88 PRO A C 1
ATOM 650 O O . PRO A 1 88 ? 10.694 9.358 -11.183 1.00 71.62 88 PRO A O 1
ATOM 653 N N . TYR A 1 89 ? 9.635 10.778 -12.555 1.00 76.25 89 TYR A N 1
ATOM 654 C CA . TYR A 1 89 ? 10.413 11.955 -12.204 1.00 76.25 89 TYR A CA 1
ATOM 655 C C . TYR A 1 89 ? 9.792 12.689 -11.019 1.00 76.25 89 TYR A C 1
ATOM 657 O O . TYR A 1 89 ? 8.578 12.891 -10.969 1.00 76.25 89 TYR A O 1
ATOM 665 N N . LEU A 1 90 ? 10.632 13.159 -10.096 1.00 78.12 90 LEU A N 1
ATOM 666 C CA . LEU A 1 90 ? 10.208 14.093 -9.056 1.00 78.12 90 LEU A CA 1
ATOM 667 C C . LEU A 1 90 ? 10.215 15.524 -9.603 1.00 78.12 90 LEU A C 1
ATOM 669 O O . LEU A 1 90 ? 11.179 15.966 -10.230 1.00 78.12 90 LEU A O 1
ATOM 673 N N . ILE A 1 91 ? 9.143 16.260 -9.338 1.00 80.50 91 ILE A N 1
ATOM 674 C CA . ILE A 1 91 ? 8.963 17.674 -9.667 1.00 80.50 91 ILE A CA 1
ATOM 675 C C . ILE A 1 91 ? 8.686 18.416 -8.366 1.00 80.50 91 ILE A C 1
ATOM 677 O O . ILE A 1 91 ? 7.825 18.004 -7.590 1.00 80.50 91 ILE A O 1
ATOM 681 N N . ALA A 1 92 ? 9.362 19.538 -8.147 1.00 79.31 92 ALA A N 1
ATOM 682 C CA . ALA A 1 92 ? 9.118 20.400 -6.997 1.00 79.31 92 ALA A CA 1
ATOM 683 C C . ALA A 1 92 ? 8.327 21.649 -7.408 1.00 79.31 92 ALA A C 1
ATOM 685 O O . ALA A 1 92 ? 8.649 22.284 -8.412 1.00 79.31 92 ALA A O 1
ATOM 686 N N . VAL A 1 93 ? 7.296 22.008 -6.635 1.00 79.25 93 VAL A N 1
ATOM 687 C CA . VAL A 1 93 ? 6.454 23.190 -6.887 1.00 79.25 93 VAL A CA 1
ATOM 688 C C . VAL A 1 93 ? 6.594 24.227 -5.778 1.00 79.25 93 VAL A C 1
ATOM 690 O O . VAL A 1 93 ? 6.406 23.923 -4.596 1.00 79.25 93 VAL A O 1
ATOM 693 N N . PHE A 1 94 ? 6.855 25.468 -6.183 1.00 76.75 94 PHE A N 1
ATOM 694 C CA . PHE A 1 94 ? 7.135 26.625 -5.333 1.00 76.75 94 PHE A CA 1
ATOM 695 C C . PHE A 1 94 ? 6.168 27.789 -5.625 1.00 76.75 94 PHE A C 1
ATOM 697 O O . PHE A 1 94 ? 5.642 27.869 -6.738 1.00 76.75 94 PHE A O 1
ATOM 704 N N . PRO A 1 95 ? 5.935 28.717 -4.674 1.00 78.38 95 PRO A N 1
ATOM 705 C CA . PRO A 1 95 ? 5.256 29.979 -4.969 1.00 78.38 95 PRO A CA 1
ATOM 706 C C . PRO A 1 95 ? 6.008 30.803 -6.030 1.00 78.38 95 PRO A C 1
ATOM 708 O O . PRO A 1 95 ? 7.235 30.819 -6.075 1.00 78.38 95 PRO A O 1
ATOM 711 N N . ALA A 1 96 ? 5.288 31.539 -6.872 1.00 80.94 96 ALA A N 1
ATOM 712 C CA . ALA A 1 96 ? 5.895 32.433 -7.852 1.00 80.94 96 ALA A CA 1
ATOM 713 C C . ALA A 1 96 ? 6.695 33.556 -7.174 1.00 80.94 96 ALA A C 1
ATOM 715 O O . ALA A 1 96 ? 6.303 34.069 -6.128 1.00 80.94 96 ALA A O 1
ATOM 716 N N . GLY A 1 97 ? 7.820 33.946 -7.780 1.00 75.44 97 GLY A N 1
ATOM 717 C CA . GLY A 1 97 ? 8.698 34.992 -7.246 1.00 75.44 97 GLY A CA 1
ATOM 718 C C . GLY A 1 97 ? 9.584 34.550 -6.076 1.00 75.44 97 GLY A C 1
ATOM 719 O O . GLY A 1 97 ? 10.472 35.305 -5.687 1.00 75.44 97 GLY A O 1
ATOM 720 N N . SER A 1 98 ? 9.417 33.332 -5.543 1.00 73.12 98 SER A N 1
ATOM 721 C CA . SER A 1 98 ? 10.426 32.765 -4.649 1.00 73.12 98 SER A CA 1
ATOM 722 C C . SER A 1 98 ? 11.699 32.482 -5.446 1.00 73.12 98 SER A C 1
ATOM 724 O O . SER A 1 98 ? 11.629 31.858 -6.508 1.00 73.12 98 SER A O 1
ATOM 726 N N . ALA A 1 99 ? 12.868 32.850 -4.915 1.00 69.62 99 ALA A N 1
ATOM 727 C CA . ALA A 1 99 ? 14.100 32.171 -5.318 1.00 69.62 99 ALA A CA 1
ATOM 728 C C . ALA A 1 99 ? 13.887 30.660 -5.150 1.00 69.62 99 ALA A C 1
ATOM 730 O O . ALA A 1 99 ? 13.133 30.279 -4.264 1.00 69.62 99 ALA A O 1
ATOM 731 N N . ALA A 1 100 ? 14.503 29.808 -5.968 1.00 61.78 100 ALA A N 1
ATOM 732 C CA . ALA A 1 100 ? 14.507 28.368 -5.710 1.00 61.78 100 ALA A CA 1
ATOM 733 C C . ALA A 1 100 ? 15.468 28.097 -4.528 1.00 61.78 100 ALA A C 1
ATOM 735 O O . ALA A 1 100 ? 16.677 28.175 -4.753 1.00 61.78 100 ALA A O 1
ATOM 736 N N . PRO A 1 101 ? 15.025 27.860 -3.274 1.00 63.62 101 PRO A N 1
ATOM 737 C CA . PRO A 1 101 ? 15.920 27.705 -2.127 1.00 63.62 101 PRO A CA 1
ATOM 738 C C . PRO A 1 101 ? 16.005 26.225 -1.692 1.00 63.62 101 PRO A C 1
ATOM 740 O O . PRO A 1 101 ? 15.330 25.372 -2.268 1.00 63.62 101 PRO A O 1
ATOM 743 N N . GLN A 1 102 ? 16.855 25.919 -0.696 1.00 63.12 102 GLN A N 1
ATOM 744 C CA . GLN A 1 102 ? 17.148 24.559 -0.202 1.00 63.12 102 GLN A CA 1
ATOM 745 C C . GLN A 1 102 ? 15.891 23.699 0.021 1.00 63.12 102 GLN A C 1
ATOM 747 O O . GLN A 1 102 ? 15.008 24.075 0.784 1.00 63.12 102 GLN A O 1
ATOM 752 N N . GLU A 1 103 ? 15.911 22.557 -0.671 1.00 61.47 103 GLU A N 1
ATOM 753 C CA . GLU A 1 103 ? 15.127 21.321 -0.559 1.00 61.47 103 GLU A CA 1
ATOM 754 C C . GLU A 1 103 ? 13.584 21.376 -0.392 1.00 61.47 103 GLU A C 1
ATOM 756 O O . GLU A 1 103 ? 13.033 22.115 0.422 1.00 61.47 103 GLU A O 1
ATOM 761 N N . PRO A 1 104 ? 12.833 20.564 -1.167 1.00 64.50 104 PRO A N 1
ATOM 762 C CA . PRO A 1 104 ? 11.373 20.529 -1.111 1.00 64.50 104 PRO A CA 1
ATOM 763 C C . PRO A 1 104 ? 10.840 19.930 0.201 1.00 64.50 104 PRO A C 1
ATOM 765 O O . PRO A 1 104 ? 11.421 19.013 0.782 1.00 64.50 104 PRO A O 1
ATOM 768 N N . ALA A 1 105 ? 9.668 20.405 0.630 1.00 62.19 105 ALA A N 1
ATOM 769 C CA . ALA A 1 105 ? 8.962 19.863 1.789 1.00 62.19 105 ALA A CA 1
ATOM 770 C C . ALA A 1 105 ? 8.681 18.355 1.617 1.00 62.19 105 ALA A C 1
ATOM 772 O O . ALA A 1 105 ? 8.292 17.909 0.538 1.00 62.19 105 ALA A O 1
ATOM 773 N N . GLY A 1 106 ? 8.880 17.577 2.686 1.00 65.31 106 GLY A N 1
ATOM 774 C CA . GLY A 1 106 ? 8.779 16.109 2.679 1.00 65.31 106 GLY A CA 1
ATOM 775 C C . GLY A 1 106 ? 10.121 15.384 2.521 1.00 65.31 106 GLY A C 1
ATOM 776 O O . GLY A 1 106 ? 10.204 14.197 2.842 1.00 65.31 106 GLY A O 1
ATOM 777 N N . LEU A 1 107 ? 11.186 16.089 2.117 1.00 72.69 107 LEU A N 1
ATOM 778 C CA . LEU A 1 107 ? 12.518 15.496 1.994 1.00 72.69 107 LEU A CA 1
ATOM 779 C C . LEU A 1 107 ? 13.145 15.156 3.353 1.00 72.69 107 LEU A C 1
ATOM 781 O O . LEU A 1 107 ? 13.812 14.135 3.454 1.00 72.69 107 LEU A O 1
ATOM 785 N N . ASP A 1 108 ? 12.861 15.909 4.418 1.00 74.62 108 ASP A N 1
ATOM 786 C CA . ASP A 1 108 ? 13.328 15.571 5.775 1.00 74.62 108 ASP A CA 1
ATOM 787 C C . ASP A 1 108 ? 12.770 14.232 6.268 1.00 74.62 108 ASP A C 1
ATOM 789 O O . ASP A 1 108 ? 13.507 13.394 6.784 1.00 74.62 108 ASP A O 1
ATOM 793 N N . ALA A 1 109 ? 11.476 13.986 6.047 1.00 74.69 109 ALA A N 1
ATOM 794 C CA . ALA A 1 109 ? 10.852 12.710 6.386 1.00 74.69 109 ALA A CA 1
ATOM 795 C C . ALA A 1 109 ? 11.427 11.566 5.535 1.00 74.69 109 ALA A C 1
ATOM 797 O O . ALA A 1 109 ? 11.696 10.484 6.052 1.00 74.69 109 ALA A O 1
ATOM 798 N N . ALA A 1 110 ? 11.670 11.813 4.243 1.00 76.50 110 ALA A N 1
ATOM 799 C CA . ALA A 1 110 ? 12.323 10.843 3.369 1.00 76.50 110 ALA A CA 1
ATOM 800 C C . ALA A 1 110 ? 13.782 10.575 3.772 1.00 76.50 110 ALA A C 1
ATOM 802 O O . ALA A 1 110 ? 14.228 9.436 3.706 1.00 76.50 110 ALA A O 1
ATOM 803 N N . ARG A 1 111 ? 14.521 11.591 4.231 1.00 82.06 111 ARG A N 1
ATOM 804 C CA . ARG A 1 111 ? 15.879 11.462 4.777 1.00 82.06 111 ARG A CA 1
ATOM 805 C C . ARG A 1 111 ? 15.875 10.646 6.065 1.00 82.06 111 ARG A C 1
ATOM 807 O O . ARG A 1 111 ? 16.707 9.757 6.194 1.00 82.06 111 ARG A O 1
ATOM 814 N N . ALA A 1 112 ? 14.934 10.901 6.974 1.00 84.62 112 ALA A N 1
ATOM 815 C CA . ALA A 1 112 ? 14.773 10.121 8.199 1.00 84.62 112 ALA A CA 1
ATOM 816 C C . ALA A 1 112 ? 14.440 8.652 7.893 1.00 84.62 112 ALA A C 1
ATOM 818 O O . ALA A 1 112 ? 15.059 7.749 8.449 1.00 84.62 112 ALA A O 1
ATOM 819 N N . ALA A 1 113 ? 13.527 8.405 6.950 1.00 82.19 113 ALA A N 1
ATOM 820 C CA . ALA A 1 113 ? 13.206 7.056 6.499 1.00 82.19 113 ALA A CA 1
ATOM 821 C C . ALA A 1 113 ? 14.412 6.372 5.831 1.00 82.19 113 ALA A C 1
ATOM 823 O O . ALA A 1 113 ? 14.755 5.257 6.203 1.00 82.19 113 ALA A O 1
ATOM 824 N N . ALA A 1 114 ? 15.111 7.050 4.915 1.00 85.62 114 ALA A N 1
ATOM 825 C CA . ALA A 1 114 ? 16.318 6.518 4.284 1.00 85.62 114 ALA A CA 1
ATOM 826 C C . ALA A 1 114 ? 17.441 6.249 5.305 1.00 85.62 114 ALA A C 1
ATOM 828 O O . ALA A 1 114 ? 18.167 5.269 5.173 1.00 85.62 114 ALA A O 1
ATOM 829 N N . ALA A 1 115 ? 17.578 7.078 6.346 1.00 89.06 115 ALA A N 1
ATOM 830 C CA . ALA A 1 115 ? 18.511 6.832 7.445 1.00 89.06 115 ALA A CA 1
ATOM 831 C C . ALA A 1 115 ? 18.148 5.551 8.216 1.00 89.06 115 ALA A C 1
ATOM 833 O O . ALA A 1 115 ? 19.005 4.688 8.380 1.00 89.06 115 ALA A O 1
ATOM 834 N N . ALA A 1 116 ? 16.875 5.374 8.581 1.00 86.75 116 ALA A N 1
ATOM 835 C CA . ALA A 1 116 ? 16.397 4.153 9.232 1.00 86.75 116 ALA A CA 1
ATOM 836 C C . ALA A 1 116 ? 16.563 2.903 8.343 1.00 86.75 116 ALA A C 1
ATOM 838 O O . ALA A 1 116 ? 16.869 1.816 8.826 1.00 86.75 116 ALA A O 1
ATOM 839 N N . MET A 1 117 ? 16.399 3.034 7.024 1.00 88.38 117 MET A N 1
ATOM 840 C CA . MET A 1 117 ? 16.647 1.942 6.075 1.00 88.38 117 MET A CA 1
ATOM 841 C C . MET A 1 117 ? 18.132 1.551 6.042 1.00 88.38 117 MET A C 1
ATOM 843 O O . MET A 1 117 ? 18.454 0.363 6.069 1.00 88.38 117 MET A O 1
ATOM 847 N N . ARG A 1 118 ? 19.044 2.532 6.075 1.00 89.06 118 ARG A N 1
ATOM 848 C CA . ARG A 1 118 ? 20.497 2.286 6.147 1.00 89.06 118 ARG A CA 1
ATOM 849 C C . ARG A 1 118 ? 20.915 1.578 7.426 1.00 89.06 118 ARG A C 1
ATOM 851 O O . ARG A 1 118 ? 21.767 0.697 7.363 1.00 89.06 118 ARG A O 1
ATOM 858 N N . GLU A 1 119 ? 20.301 1.912 8.559 1.00 88.50 119 GLU A N 1
ATOM 859 C CA . GLU A 1 119 ? 20.508 1.187 9.822 1.00 88.50 119 GLU A CA 1
ATOM 860 C C . GLU A 1 119 ? 20.127 -0.297 9.704 1.00 88.50 119 GLU A C 1
ATOM 862 O O . GLU A 1 119 ? 20.756 -1.148 10.326 1.00 88.50 119 GLU A O 1
ATOM 867 N N . ASN A 1 120 ? 19.165 -0.621 8.835 1.00 85.69 120 ASN A N 1
ATOM 868 C CA . ASN A 1 120 ? 18.740 -1.988 8.534 1.00 85.69 120 ASN A CA 1
ATOM 869 C C . ASN A 1 120 ? 19.501 -2.634 7.357 1.00 85.69 120 ASN A C 1
ATOM 871 O O . ASN A 1 120 ? 19.098 -3.689 6.871 1.00 85.69 120 ASN A O 1
ATOM 875 N N . GLY A 1 121 ? 20.602 -2.028 6.895 1.00 86.06 121 GLY A N 1
ATOM 876 C CA . GLY A 1 121 ? 21.474 -2.584 5.852 1.00 86.06 121 GLY A CA 1
ATOM 877 C C . GLY A 1 121 ? 21.056 -2.290 4.407 1.00 86.06 121 GLY A C 1
ATOM 878 O O . GLY A 1 121 ? 21.700 -2.788 3.484 1.00 86.06 121 GLY A O 1
ATOM 879 N N . VAL A 1 122 ? 20.027 -1.467 4.197 1.00 85.12 122 VAL A N 1
ATOM 880 C CA . VAL A 1 122 ? 19.535 -1.069 2.868 1.00 85.12 122 VAL A CA 1
ATOM 881 C C . VAL A 1 122 ? 20.333 0.124 2.341 1.00 85.12 122 VAL A C 1
ATOM 883 O O . VAL A 1 122 ? 20.478 1.127 3.042 1.00 85.12 122 VAL A O 1
ATOM 886 N N . LYS A 1 123 ? 20.814 0.087 1.094 1.00 83.44 123 LYS A N 1
ATOM 887 C CA . LYS A 1 123 ? 21.615 1.173 0.500 1.00 83.44 123 LYS A CA 1
ATOM 888 C C . LYS A 1 123 ? 20.760 2.157 -0.297 1.00 83.44 123 LYS A C 1
ATOM 890 O O . LYS A 1 123 ? 21.182 2.665 -1.332 1.00 83.44 123 LYS A O 1
ATOM 895 N N . ASP A 1 124 ? 19.589 2.494 0.232 1.00 83.81 124 ASP A N 1
ATOM 896 C CA . ASP A 1 124 ? 18.679 3.448 -0.397 1.00 83.81 124 ASP A CA 1
ATOM 897 C C . ASP A 1 124 ? 18.999 4.904 0.027 1.00 83.81 124 ASP A C 1
ATOM 899 O O . ASP A 1 124 ? 19.487 5.201 1.130 1.00 83.81 124 ASP A O 1
ATOM 903 N N . GLY A 1 125 ? 18.774 5.850 -0.882 1.00 86.12 125 GLY A N 1
ATOM 904 C CA . GLY A 1 125 ? 18.936 7.290 -0.667 1.00 86.12 125 GLY A CA 1
ATOM 905 C C . GLY A 1 125 ? 17.585 8.000 -0.647 1.00 86.12 125 GLY A C 1
ATOM 906 O O . GLY A 1 125 ? 16.623 7.516 -1.222 1.00 86.12 125 GLY A O 1
ATOM 907 N N . ALA A 1 126 ? 17.493 9.190 -0.044 1.00 82.50 126 ALA A N 1
ATOM 908 C CA . ALA A 1 126 ? 16.204 9.876 0.130 1.00 82.50 126 ALA A CA 1
ATOM 909 C C . ALA A 1 126 ? 15.418 10.080 -1.187 1.00 82.50 126 ALA A C 1
ATOM 911 O O . ALA A 1 126 ? 14.206 9.876 -1.227 1.00 82.50 126 ALA A O 1
ATOM 912 N N . PHE A 1 127 ? 16.095 10.430 -2.286 1.00 79.25 127 PHE A N 1
ATOM 913 C CA . PHE A 1 127 ? 15.453 10.586 -3.598 1.00 79.25 127 PHE A CA 1
ATOM 914 C C . PHE A 1 127 ? 15.118 9.265 -4.290 1.00 79.25 127 PHE A C 1
ATOM 916 O O . PHE A 1 127 ? 14.169 9.216 -5.073 1.00 79.25 127 PHE A O 1
ATOM 923 N N . ALA A 1 128 ? 15.900 8.212 -4.057 1.00 80.69 128 ALA A N 1
ATOM 924 C CA . ALA A 1 128 ? 15.596 6.883 -4.577 1.00 80.69 128 ALA A CA 1
ATOM 925 C C . ALA A 1 128 ? 14.372 6.306 -3.843 1.00 80.69 128 ALA A C 1
ATOM 927 O O . ALA A 1 128 ? 13.397 5.955 -4.505 1.00 80.69 128 ALA A O 1
ATOM 928 N N . LEU A 1 129 ? 14.316 6.442 -2.515 1.00 82.44 129 LEU A N 1
ATOM 929 C CA . LEU A 1 129 ? 13.137 6.145 -1.702 1.00 82.44 129 LEU A CA 1
ATOM 930 C C . LEU A 1 129 ? 11.878 6.884 -2.184 1.00 82.44 129 LEU A C 1
ATOM 932 O O . LEU A 1 129 ? 10.815 6.280 -2.330 1.00 82.44 129 LEU A O 1
ATOM 936 N N . LEU A 1 130 ? 11.977 8.195 -2.435 1.00 79.88 130 LEU A N 1
ATOM 937 C CA . LEU A 1 130 ? 10.845 8.982 -2.933 1.00 79.88 130 LEU A CA 1
ATOM 938 C C . LEU A 1 130 ? 10.394 8.518 -4.323 1.00 79.88 130 LEU A C 1
ATOM 940 O O . LEU A 1 130 ? 9.195 8.351 -4.533 1.00 79.88 130 LEU A O 1
ATOM 944 N N . ARG A 1 131 ? 11.325 8.283 -5.258 1.00 80.00 131 ARG A N 1
ATOM 945 C CA . ARG A 1 131 ? 11.005 7.784 -6.608 1.00 80.00 131 ARG A CA 1
ATOM 946 C C . ARG A 1 131 ? 10.340 6.414 -6.566 1.00 80.00 131 ARG A C 1
ATOM 948 O O . ARG A 1 131 ? 9.319 6.232 -7.219 1.00 80.00 131 ARG A O 1
ATOM 955 N N . ARG A 1 132 ? 10.873 5.495 -5.762 1.00 83.06 132 ARG A N 1
ATOM 956 C CA . ARG A 1 132 ? 10.322 4.155 -5.544 1.00 83.06 132 ARG A CA 1
ATOM 957 C C . ARG A 1 132 ? 8.890 4.201 -5.016 1.00 83.06 132 ARG A C 1
ATOM 959 O O . ARG A 1 132 ? 8.002 3.609 -5.619 1.00 83.06 132 ARG A O 1
ATOM 966 N N . LYS A 1 133 ? 8.644 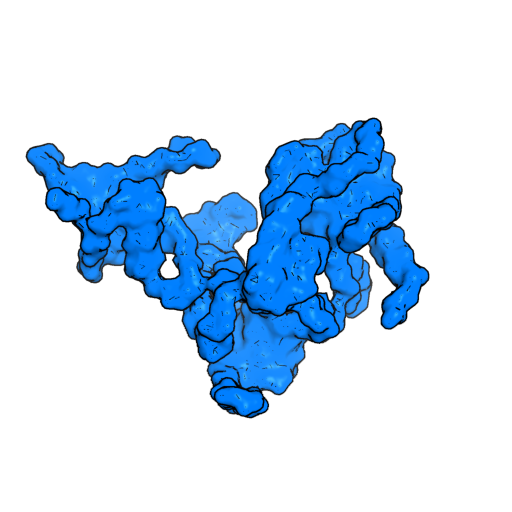4.943 -3.928 1.00 80.75 133 LYS A N 1
ATOM 967 C CA . LYS A 1 133 ? 7.293 5.071 -3.347 1.00 80.75 133 LYS A CA 1
ATOM 968 C C . LYS A 1 133 ? 6.304 5.627 -4.353 1.00 80.75 133 LYS A C 1
ATOM 970 O O . LYS A 1 133 ? 5.196 5.128 -4.505 1.00 80.75 133 LYS A O 1
ATOM 975 N N . ALA A 1 134 ? 6.742 6.649 -5.068 1.00 77.69 134 ALA A N 1
ATOM 976 C CA . ALA A 1 134 ? 5.919 7.314 -6.041 1.00 77.69 134 ALA A CA 1
ATOM 977 C C . ALA A 1 134 ? 5.619 6.413 -7.254 1.00 77.69 134 ALA A C 1
ATOM 979 O O . ALA A 1 134 ? 4.487 6.401 -7.732 1.00 77.69 134 ALA A O 1
ATOM 980 N N . LEU A 1 135 ? 6.588 5.615 -7.714 1.00 80.94 135 LEU A N 1
ATOM 981 C CA . LEU A 1 135 ? 6.378 4.606 -8.753 1.00 80.94 135 LEU A CA 1
ATOM 982 C C . LEU A 1 135 ? 5.280 3.616 -8.361 1.00 80.94 135 LEU A C 1
ATOM 984 O O . LEU A 1 135 ? 4.350 3.384 -9.133 1.00 80.94 135 LEU A O 1
ATOM 988 N N . ALA A 1 136 ? 5.351 3.075 -7.147 1.00 84.88 136 ALA A N 1
ATOM 989 C CA . ALA A 1 136 ? 4.353 2.130 -6.672 1.00 84.88 136 ALA A CA 1
ATOM 990 C C . ALA A 1 136 ? 2.965 2.784 -6.505 1.00 84.88 136 ALA A C 1
ATOM 992 O O . ALA A 1 136 ? 1.958 2.230 -6.954 1.00 84.88 136 ALA A O 1
ATOM 993 N N . ASP A 1 137 ? 2.913 4.003 -5.955 1.00 79.62 137 ASP A N 1
ATOM 994 C CA . ASP A 1 137 ? 1.682 4.797 -5.829 1.00 79.62 137 ASP A CA 1
ATOM 995 C C . ASP A 1 137 ? 1.047 5.111 -7.192 1.00 79.62 137 ASP A C 1
ATOM 997 O O . ASP A 1 137 ? -0.180 5.111 -7.323 1.00 79.62 137 ASP A O 1
ATOM 1001 N N . TYR A 1 138 ? 1.866 5.363 -8.219 1.00 80.12 138 TYR A N 1
ATOM 1002 C CA . TYR A 1 138 ? 1.391 5.563 -9.584 1.00 80.12 138 TYR A CA 1
ATOM 1003 C C . TYR A 1 138 ? 0.682 4.315 -10.102 1.00 80.12 138 TYR A C 1
ATOM 1005 O O . TYR A 1 138 ? -0.367 4.435 -10.723 1.00 80.12 138 TYR A O 1
ATOM 1013 N N . TYR A 1 139 ? 1.176 3.112 -9.837 1.00 85.94 139 TYR A N 1
ATOM 1014 C CA . TYR A 1 139 ? 0.520 1.915 -10.355 1.00 85.94 139 TYR A CA 1
ATOM 1015 C C . TYR A 1 139 ? -0.733 1.505 -9.581 1.00 85.94 139 TYR A C 1
ATOM 1017 O O . TYR A 1 139 ? -1.621 0.890 -10.170 1.00 85.94 139 TYR A O 1
ATOM 1025 N N . LEU A 1 140 ? -0.880 1.898 -8.313 1.00 87.75 140 LEU A N 1
ATOM 1026 C CA . LEU A 1 140 ? -2.038 1.527 -7.500 1.00 87.75 140 LEU A CA 1
ATOM 1027 C C . LEU A 1 140 ? -3.377 1.934 -8.153 1.00 87.75 140 LEU A C 1
ATOM 1029 O O . LEU A 1 140 ? -3.675 3.109 -8.373 1.00 87.75 140 LEU A O 1
ATOM 1033 N N . GLY A 1 141 ? -4.224 0.939 -8.431 1.00 87.88 141 GLY A N 1
ATOM 1034 C CA . GLY A 1 141 ? -5.527 1.103 -9.079 1.00 87.88 141 GLY A CA 1
ATOM 1035 C C . GLY A 1 141 ? -5.511 1.095 -10.609 1.00 87.88 141 GLY A C 1
ATOM 1036 O O . GLY A 1 141 ? -6.592 1.105 -11.199 1.00 87.88 141 GLY A O 1
ATOM 1037 N N . ARG A 1 142 ? -4.342 1.054 -11.259 1.00 88.75 142 ARG A N 1
ATOM 1038 C CA . ARG A 1 142 ? -4.231 0.947 -12.723 1.00 88.75 142 ARG A CA 1
ATOM 1039 C C . ARG A 1 142 ? -4.294 -0.499 -13.188 1.00 88.75 142 ARG A C 1
ATOM 1041 O O . ARG A 1 142 ? -3.866 -1.405 -12.478 1.00 88.75 142 ARG A O 1
ATOM 1048 N N . THR A 1 143 ? -4.810 -0.689 -14.396 1.00 91.94 143 THR A N 1
ATOM 1049 C CA . THR A 1 143 ? -4.704 -1.952 -15.127 1.00 91.94 143 THR A CA 1
ATOM 1050 C C . THR A 1 143 ? -3.400 -1.962 -15.910 1.00 91.94 143 THR A C 1
ATOM 1052 O O . THR A 1 143 ? -3.080 -0.979 -16.576 1.00 91.94 143 TH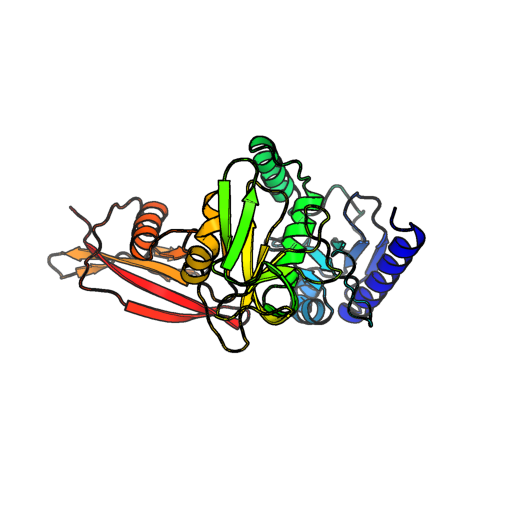R A O 1
ATOM 1055 N N . VAL A 1 144 ? -2.653 -3.054 -15.800 1.00 91.38 144 VAL A N 1
ATOM 1056 C CA . VAL A 1 144 ? -1.320 -3.231 -16.383 1.00 91.38 144 VAL A CA 1
ATOM 1057 C C . VAL A 1 144 ? -1.204 -4.609 -17.025 1.00 91.38 144 VAL A C 1
ATOM 1059 O O . VAL A 1 144 ? -1.918 -5.537 -16.639 1.00 91.38 144 VAL A O 1
ATOM 1062 N N . GLU A 1 145 ? -0.307 -4.738 -17.998 1.00 95.44 145 GLU A N 1
ATOM 1063 C CA . GLU A 1 145 ? 0.137 -6.029 -18.519 1.00 95.44 145 GLU A CA 1
ATOM 1064 C C . GLU A 1 145 ? 1.336 -6.520 -17.703 1.00 95.44 145 GLU A C 1
ATOM 1066 O O . GLU A 1 145 ? 2.279 -5.770 -17.458 1.00 95.44 145 GLU A O 1
ATOM 1071 N N . ILE A 1 146 ? 1.271 -7.771 -17.257 1.00 97.69 146 ILE A N 1
ATOM 1072 C CA . ILE A 1 146 ? 2.273 -8.409 -16.404 1.00 97.69 146 ILE A CA 1
ATOM 1073 C C . ILE A 1 146 ? 2.890 -9.557 -17.197 1.00 97.69 146 ILE A C 1
ATOM 1075 O O . ILE A 1 146 ? 2.152 -10.407 -17.702 1.00 97.69 146 ILE A O 1
ATOM 1079 N N . ALA A 1 147 ? 4.218 -9.617 -17.271 1.00 98.19 147 ALA A N 1
ATOM 1080 C CA . ALA A 1 147 ? 4.938 -10.802 -17.733 1.00 98.19 147 ALA A CA 1
ATOM 1081 C C . ALA A 1 147 ? 5.242 -11.699 -16.527 1.00 98.19 147 ALA A C 1
ATOM 1083 O O . ALA A 1 147 ? 5.705 -11.198 -15.509 1.00 98.19 147 ALA A O 1
ATOM 1084 N N . ILE A 1 148 ? 4.965 -13.003 -16.614 1.00 98.56 148 ILE A N 1
ATOM 1085 C CA . ILE A 1 148 ? 5.108 -13.956 -15.500 1.00 98.56 148 ILE A CA 1
ATOM 1086 C C . ILE A 1 148 ? 6.328 -14.847 -15.737 1.00 98.56 148 ILE A C 1
ATOM 1088 O O . ILE A 1 148 ? 6.350 -15.644 -16.675 1.00 98.56 148 ILE A O 1
ATOM 1092 N N . ASP A 1 149 ? 7.330 -14.734 -14.865 1.00 97.88 149 ASP A N 1
ATOM 1093 C CA . ASP A 1 149 ? 8.560 -15.538 -14.884 1.00 97.88 149 ASP A CA 1
ATOM 1094 C C . ASP A 1 149 ? 8.543 -16.672 -13.843 1.00 97.88 149 ASP A C 1
ATOM 1096 O O . ASP A 1 149 ? 9.294 -17.643 -13.954 1.00 97.88 149 ASP A O 1
ATOM 1100 N N . ARG A 1 150 ? 7.665 -16.575 -12.839 1.00 97.75 150 ARG A N 1
ATOM 1101 C CA . ARG A 1 150 ? 7.525 -17.525 -11.728 1.00 97.75 150 ARG A CA 1
ATOM 1102 C C . ARG A 1 150 ? 6.045 -17.874 -11.547 1.00 97.75 150 ARG A C 1
ATOM 1104 O O . ARG A 1 150 ? 5.374 -17.317 -10.676 1.00 97.75 150 ARG A O 1
ATOM 1111 N N . PRO A 1 151 ? 5.496 -18.773 -12.379 1.00 98.00 151 PRO A N 1
ATOM 1112 C CA . PRO A 1 151 ? 4.099 -19.175 -12.262 1.00 98.00 151 PRO A CA 1
ATOM 1113 C C . PRO A 1 151 ? 3.820 -19.931 -10.953 1.00 98.00 151 PRO A C 1
ATOM 1115 O O . PRO A 1 151 ? 4.742 -20.388 -10.275 1.00 98.00 151 PRO A O 1
ATOM 1118 N N . ILE A 1 152 ? 2.538 -20.115 -10.612 1.00 97.06 152 ILE A N 1
ATOM 1119 C CA . ILE A 1 152 ? 2.135 -20.941 -9.455 1.00 97.06 152 ILE A CA 1
ATOM 1120 C C . ILE A 1 152 ? 2.839 -22.302 -9.488 1.00 97.06 152 ILE A C 1
ATOM 1122 O O . ILE A 1 152 ? 2.862 -22.985 -10.512 1.00 97.06 152 ILE A O 1
ATOM 1126 N N . GLY A 1 153 ? 3.391 -22.702 -8.343 1.00 96.25 153 GLY A N 1
ATOM 1127 C CA . GLY A 1 153 ? 4.145 -23.941 -8.175 1.00 96.25 153 GLY A CA 1
ATOM 1128 C C . GLY A 1 153 ? 5.621 -23.833 -8.560 1.00 96.25 153 GLY A C 1
ATOM 1129 O O . GLY A 1 153 ? 6.359 -24.793 -8.350 1.00 96.25 153 GLY A O 1
ATOM 1130 N N . TYR A 1 154 ? 6.083 -22.686 -9.073 1.00 97.06 154 TYR A N 1
ATOM 1131 C CA . TYR A 1 154 ? 7.499 -22.463 -9.353 1.00 97.06 154 TYR A CA 1
ATOM 1132 C C . TYR A 1 154 ? 8.335 -22.620 -8.081 1.00 97.06 154 TYR A C 1
ATOM 1134 O O . TYR A 1 154 ? 8.020 -22.049 -7.032 1.00 97.06 154 TYR A O 1
ATOM 1142 N N . VAL A 1 155 ? 9.427 -23.375 -8.185 1.00 95.50 155 VAL A N 1
ATOM 1143 C CA . VAL A 1 155 ? 10.345 -23.649 -7.079 1.00 95.50 155 VAL A CA 1
ATOM 1144 C C . VAL A 1 155 ? 11.629 -22.855 -7.289 1.00 95.50 155 VAL A C 1
ATOM 1146 O O . VAL A 1 155 ? 12.415 -23.135 -8.189 1.00 95.50 155 VAL A O 1
ATOM 1149 N N . HIS A 1 156 ? 11.863 -21.870 -6.430 1.00 91.62 156 HIS A N 1
ATOM 1150 C CA . HIS A 1 156 ? 13.058 -21.036 -6.438 1.00 91.62 156 HIS A CA 1
ATOM 1151 C C . HIS A 1 156 ? 14.031 -21.524 -5.360 1.00 91.62 156 HIS A C 1
ATOM 1153 O O . HIS A 1 156 ? 13.833 -21.284 -4.166 1.00 91.62 156 HIS A O 1
ATOM 1159 N N . ALA A 1 157 ? 15.107 -22.186 -5.781 1.00 89.00 157 ALA A N 1
ATOM 1160 C CA . ALA A 1 157 ? 16.197 -22.584 -4.898 1.00 89.00 157 ALA A CA 1
ATOM 1161 C C . ALA A 1 157 ? 17.137 -21.393 -4.648 1.00 89.00 157 ALA A C 1
ATOM 1163 O O . ALA A 1 157 ? 17.929 -21.018 -5.511 1.00 89.00 157 ALA A O 1
ATOM 1164 N N . LYS A 1 158 ? 17.049 -20.778 -3.466 1.00 80.69 158 LYS A N 1
ATOM 1165 C CA . LYS A 1 158 ? 18.041 -19.806 -2.993 1.00 80.69 158 LYS A CA 1
ATOM 1166 C C . LYS A 1 158 ? 19.156 -20.532 -2.241 1.00 80.69 158 LYS A C 1
ATOM 1168 O O . LYS A 1 158 ? 19.006 -21.677 -1.826 1.00 80.69 158 LYS A O 1
ATOM 1173 N N . LYS A 1 159 ? 20.281 -19.842 -2.019 1.00 82.44 159 LYS A N 1
ATOM 1174 C CA . LYS A 1 159 ? 21.462 -20.419 -1.345 1.00 82.44 159 LYS A CA 1
ATOM 1175 C C . LYS A 1 159 ? 21.150 -21.032 0.026 1.00 82.44 159 LYS A C 1
ATOM 1177 O O . LYS A 1 159 ? 21.808 -21.985 0.420 1.00 82.44 159 LYS A O 1
ATOM 1182 N N . THR A 1 160 ? 20.187 -20.467 0.754 1.00 80.94 160 THR A N 1
ATOM 1183 C CA . THR A 1 160 ? 19.890 -20.822 2.150 1.00 80.94 160 THR A CA 1
ATOM 1184 C C . THR A 1 160 ? 18.507 -21.436 2.358 1.00 80.94 160 THR A C 1
ATOM 1186 O O . THR A 1 160 ? 18.248 -21.973 3.430 1.00 80.94 160 THR A O 1
ATOM 1189 N N . TYR A 1 161 ? 17.612 -21.371 1.369 1.00 82.56 161 TYR A N 1
ATOM 1190 C CA . TYR A 1 161 ? 16.266 -21.938 1.454 1.00 82.56 161 TYR A CA 1
ATOM 1191 C C . TYR A 1 161 ? 15.656 -22.135 0.066 1.00 82.56 161 TYR A C 1
ATOM 1193 O O . TYR A 1 161 ? 16.086 -21.532 -0.913 1.00 82.56 161 TYR A O 1
ATOM 1201 N N . THR A 1 162 ? 14.615 -22.958 -0.010 1.00 90.06 162 THR A N 1
ATOM 1202 C CA . THR A 1 162 ? 13.799 -23.122 -1.216 1.00 90.06 162 THR A CA 1
ATOM 1203 C C . THR A 1 162 ? 12.442 -22.468 -0.999 1.00 90.06 162 THR A C 1
ATOM 1205 O O . THR A 1 162 ? 11.830 -22.654 0.051 1.00 90.06 162 THR A O 1
ATOM 1208 N N . LEU A 1 163 ? 11.978 -21.702 -1.982 1.00 92.25 163 LEU A N 1
ATOM 1209 C CA . LEU A 1 163 ? 10.683 -21.031 -1.959 1.00 92.25 163 LEU A CA 1
ATOM 1210 C C . LEU A 1 163 ? 9.801 -21.604 -3.068 1.00 92.25 163 LEU A C 1
ATOM 1212 O O . LEU A 1 163 ? 10.182 -21.552 -4.233 1.00 92.25 163 LEU A O 1
ATOM 1216 N N . THR A 1 164 ? 8.633 -22.138 -2.717 1.00 95.25 164 THR A N 1
ATOM 1217 C CA . THR A 1 164 ? 7.608 -22.510 -3.706 1.00 95.25 164 THR A CA 1
ATOM 1218 C C . THR A 1 164 ? 6.598 -21.380 -3.788 1.00 95.25 164 THR A C 1
ATOM 1220 O O . THR A 1 164 ? 6.088 -20.961 -2.751 1.00 95.25 164 THR A O 1
ATOM 1223 N N . TYR A 1 165 ? 6.333 -20.876 -4.989 1.00 96.88 165 TYR A N 1
ATOM 1224 C CA . TYR A 1 165 ? 5.437 -19.744 -5.201 1.00 96.88 165 TYR A CA 1
ATOM 1225 C C . TYR A 1 165 ? 3.975 -20.220 -5.209 1.00 96.88 165 TYR A C 1
ATOM 1227 O O . TYR A 1 165 ? 3.587 -20.963 -6.113 1.00 96.88 165 TYR A O 1
ATOM 1235 N N . PRO A 1 166 ? 3.141 -19.815 -4.231 1.00 97.06 166 PRO A N 1
ATOM 1236 C CA . PRO A 1 166 ? 1.717 -20.149 -4.208 1.00 97.06 166 PRO A CA 1
ATOM 1237 C C . PRO A 1 166 ? 0.883 -19.228 -5.114 1.00 97.06 166 PRO A C 1
ATOM 1239 O O . PRO A 1 166 ? -0.312 -19.450 -5.284 1.00 97.06 166 PRO A O 1
ATOM 1242 N N . LEU A 1 167 ? 1.505 -18.190 -5.676 1.00 97.56 167 LEU A N 1
ATOM 1243 C CA . LEU A 1 167 ? 0.911 -17.199 -6.567 1.00 97.56 167 LEU A CA 1
ATOM 1244 C C . LEU A 1 167 ? 1.712 -17.136 -7.866 1.00 97.56 167 LEU A C 1
ATOM 1246 O O . LEU A 1 167 ? 2.898 -17.461 -7.878 1.00 97.56 167 LEU A O 1
ATOM 1250 N N . ASN A 1 168 ? 1.077 -16.667 -8.938 1.00 98.56 168 ASN A N 1
ATOM 1251 C CA . ASN A 1 168 ? 1.822 -16.256 -10.120 1.00 98.56 168 ASN A CA 1
ATOM 1252 C C . ASN A 1 168 ? 2.621 -14.998 -9.755 1.00 98.56 168 ASN A C 1
ATOM 1254 O O . ASN A 1 168 ? 2.095 -14.092 -9.104 1.00 98.56 168 ASN A O 1
ATOM 1258 N N . TYR A 1 169 ? 3.883 -14.956 -10.156 1.00 98.38 169 TYR A N 1
ATOM 1259 C CA . TYR A 1 169 ? 4.802 -13.864 -9.877 1.00 98.38 169 TYR A CA 1
ATOM 1260 C C . TYR A 1 169 ? 5.537 -13.475 -11.150 1.00 98.38 169 TYR A C 1
ATOM 1262 O O . TYR A 1 169 ? 5.916 -14.332 -11.950 1.00 98.38 169 TYR A O 1
ATOM 1270 N N . GLY A 1 170 ? 5.695 -12.175 -11.334 1.00 98.19 170 GLY A N 1
ATOM 1271 C CA . GLY A 1 170 ? 6.269 -11.604 -12.533 1.00 98.19 170 GLY A CA 1
ATOM 1272 C C . GLY A 1 170 ? 6.663 -10.158 -12.329 1.00 98.19 170 GLY A C 1
ATOM 1273 O O . GLY A 1 170 ? 6.879 -9.731 -11.200 1.00 98.19 170 GLY A O 1
ATOM 1274 N N . TYR A 1 171 ? 6.689 -9.400 -13.415 1.00 97.31 171 TYR A N 1
ATOM 1275 C CA . TYR A 1 171 ? 7.134 -8.012 -13.432 1.00 97.31 171 TYR A CA 1
ATOM 1276 C C . TYR A 1 171 ? 6.355 -7.189 -14.463 1.00 97.31 171 TYR A C 1
ATOM 1278 O O . TYR A 1 171 ? 5.639 -7.731 -15.315 1.00 97.31 171 TYR A O 1
ATOM 1286 N N . LEU A 1 172 ? 6.482 -5.864 -14.379 1.00 93.38 172 LEU A N 1
ATOM 1287 C CA . LEU A 1 172 ? 5.979 -4.931 -15.387 1.00 93.38 172 LEU A CA 1
ATOM 1288 C C . LEU A 1 172 ? 7.035 -4.689 -16.479 1.00 93.38 172 LEU A C 1
ATOM 1290 O O . LEU A 1 172 ? 8.057 -4.063 -16.188 1.00 93.38 172 LEU A O 1
ATOM 1294 N N . PRO A 1 173 ? 6.799 -5.119 -17.736 1.00 88.75 173 PRO A N 1
ATOM 1295 C CA . PRO A 1 173 ? 7.780 -4.960 -18.803 1.00 88.75 173 PRO A CA 1
ATOM 1296 C C . PRO A 1 173 ? 8.187 -3.499 -19.035 1.00 88.75 173 PRO A C 1
ATOM 1298 O O . PRO A 1 173 ? 7.344 -2.629 -19.259 1.00 88.75 173 PRO A O 1
ATOM 1301 N N . GLY A 1 174 ? 9.492 -3.232 -19.022 1.00 80.19 174 GLY A N 1
ATOM 1302 C CA . GLY A 1 174 ? 10.078 -1.913 -19.274 1.00 80.19 174 GLY A CA 1
ATOM 1303 C C . GLY A 1 174 ? 9.974 -0.910 -18.120 1.00 80.19 174 GLY A C 1
ATOM 1304 O O . GLY A 1 174 ? 10.414 0.228 -18.280 1.00 80.19 174 GLY A O 1
ATOM 1305 N N . VAL A 1 175 ? 9.427 -1.306 -16.969 1.00 84.75 175 VAL A N 1
ATOM 1306 C CA . VAL A 1 175 ? 9.291 -0.446 -15.787 1.00 84.75 175 VAL A CA 1
ATOM 1307 C C . VAL A 1 175 ? 10.341 -0.852 -14.772 1.00 84.75 175 VAL A C 1
ATOM 1309 O O . VAL A 1 175 ? 10.217 -1.899 -14.156 1.00 84.75 175 VAL A O 1
ATOM 1312 N N . ILE A 1 176 ? 11.356 -0.019 -14.563 1.00 83.31 176 ILE A N 1
ATOM 1313 C CA . ILE A 1 176 ? 12.445 -0.338 -13.634 1.00 83.31 176 ILE A CA 1
ATOM 1314 C C . ILE A 1 176 ? 12.039 -0.014 -12.186 1.00 83.31 176 ILE A C 1
ATOM 1316 O O . ILE A 1 176 ? 11.553 1.083 -11.907 1.00 83.31 176 ILE A O 1
ATOM 1320 N N . GLY A 1 177 ? 12.216 -0.974 -11.281 1.00 82.06 177 GLY A N 1
ATOM 1321 C CA . GLY A 1 177 ? 11.992 -0.875 -9.844 1.00 82.06 177 GLY A CA 1
ATOM 1322 C C . GLY A 1 177 ? 13.121 -0.155 -9.098 1.00 82.06 177 GLY A C 1
ATOM 1323 O O . GLY A 1 177 ? 13.970 0.526 -9.677 1.00 82.06 177 GLY A O 1
ATOM 1324 N N . GLY A 1 178 ? 13.102 -0.264 -7.769 1.00 77.44 178 GLY A N 1
ATOM 1325 C CA . GLY A 1 178 ? 14.087 0.383 -6.891 1.00 77.44 178 GLY A CA 1
ATOM 1326 C C . GLY A 1 178 ? 15.474 -0.270 -6.905 1.00 77.44 178 GLY A C 1
ATOM 1327 O O . GLY A 1 178 ? 16.467 0.415 -6.672 1.00 77.44 178 GLY A O 1
ATOM 1328 N N . ASP A 1 179 ? 15.543 -1.559 -7.231 1.00 81.00 179 ASP A N 1
ATOM 1329 C CA . ASP A 1 179 ? 16.766 -2.369 -7.293 1.00 81.00 179 ASP A CA 1
ATOM 1330 C C . ASP A 1 179 ? 17.460 -2.342 -8.670 1.00 81.00 179 ASP A C 1
ATOM 1332 O O . ASP A 1 179 ? 18.553 -2.885 -8.836 1.00 81.00 179 ASP A O 1
ATOM 1336 N N . GLY A 1 180 ? 16.858 -1.668 -9.653 1.00 81.81 180 GLY A N 1
ATOM 1337 C CA . GLY A 1 180 ? 17.367 -1.591 -11.021 1.00 81.81 180 GLY A CA 1
ATOM 1338 C C . GLY A 1 180 ? 16.914 -2.732 -11.938 1.00 81.81 180 GLY A C 1
ATOM 1339 O O . GLY A 1 180 ? 17.286 -2.710 -13.114 1.00 81.81 180 GLY A O 1
ATOM 1340 N N . GLU A 1 181 ? 16.110 -3.676 -11.445 1.00 88.12 181 GLU A N 1
ATOM 1341 C CA . GLU A 1 181 ? 15.414 -4.690 -12.248 1.00 88.12 181 GLU A CA 1
ATOM 1342 C C . GLU A 1 181 ? 13.993 -4.220 -12.604 1.00 88.12 181 GLU A C 1
ATOM 1344 O O . GLU A 1 181 ? 13.613 -3.089 -12.303 1.00 88.12 181 GLU A O 1
ATOM 1349 N N . GLU A 1 182 ? 13.216 -5.026 -13.328 1.00 90.62 182 GLU A N 1
ATOM 1350 C CA . GLU A 1 182 ? 11.822 -4.682 -13.634 1.00 90.62 182 GLU A CA 1
ATOM 1351 C C . GLU A 1 182 ? 10.940 -4.795 -12.383 1.00 90.62 182 GLU A C 1
ATOM 1353 O O . GLU A 1 182 ? 11.096 -5.714 -11.588 1.00 90.62 182 GLU A O 1
ATOM 1358 N N . LEU A 1 183 ? 9.994 -3.865 -12.222 1.00 91.69 183 LEU A N 1
ATOM 1359 C CA . LEU A 1 183 ? 9.166 -3.750 -11.027 1.00 91.69 183 LEU A CA 1
ATOM 1360 C C . LEU A 1 183 ? 8.305 -4.999 -10.837 1.00 91.69 183 LEU A C 1
ATOM 1362 O O . LEU A 1 183 ? 7.409 -5.281 -11.643 1.00 91.69 183 LEU A O 1
ATOM 1366 N N . ASP A 1 184 ? 8.548 -5.693 -9.732 1.00 97.44 184 ASP A N 1
ATOM 1367 C CA . ASP A 1 184 ? 7.944 -6.988 -9.445 1.00 97.44 184 ASP A CA 1
ATOM 1368 C C . ASP A 1 184 ? 6.449 -6.907 -9.074 1.00 97.44 184 ASP A C 1
ATOM 1370 O O . ASP A 1 184 ? 5.975 -5.981 -8.402 1.00 97.44 184 ASP A O 1
ATOM 1374 N N . VAL A 1 185 ? 5.693 -7.940 -9.462 1.00 98.44 185 VAL A N 1
ATOM 1375 C CA . VAL A 1 185 ? 4.238 -8.045 -9.288 1.00 98.44 185 VAL A CA 1
ATOM 1376 C C . VAL A 1 185 ? 3.814 -9.448 -8.841 1.00 98.44 185 VAL A C 1
ATOM 1378 O O . VAL A 1 185 ? 4.044 -10.443 -9.529 1.00 98.44 185 VAL A O 1
ATOM 1381 N N . TYR A 1 186 ? 3.076 -9.523 -7.731 1.00 98.69 186 TYR A N 1
ATOM 1382 C CA . TYR A 1 186 ? 2.277 -10.696 -7.362 1.00 98.69 186 TYR A CA 1
ATOM 1383 C C . TYR A 1 186 ? 0.931 -10.669 -8.091 1.00 98.69 186 TYR A C 1
ATOM 1385 O O . TYR A 1 186 ? 0.190 -9.695 -7.969 1.00 98.69 186 TYR A O 1
ATOM 1393 N N . LEU A 1 187 ? 0.553 -11.747 -8.777 1.00 98.56 187 LEU A N 1
ATOM 1394 C CA . LEU A 1 187 ? -0.773 -11.905 -9.376 1.00 98.56 187 LEU A CA 1
ATOM 1395 C C . LEU A 1 187 ? -1.651 -12.809 -8.499 1.00 98.56 187 LEU A C 1
ATOM 1397 O O . LEU A 1 187 ? -1.538 -14.037 -8.497 1.00 98.56 187 LEU A O 1
ATOM 1401 N N . MET A 1 188 ? -2.553 -12.175 -7.753 1.00 97.88 188 MET A N 1
ATOM 1402 C CA . MET A 1 188 ? -3.483 -12.812 -6.826 1.00 97.88 188 MET A CA 1
ATOM 1403 C C . MET A 1 188 ? -4.811 -13.164 -7.510 1.00 97.88 188 MET A C 1
ATOM 1405 O O . MET A 1 188 ? -5.349 -12.403 -8.313 1.00 97.88 188 MET A O 1
ATOM 1409 N N . GLY A 1 189 ? -5.393 -14.310 -7.143 1.00 96.12 189 GLY A N 1
ATOM 1410 C CA . GLY A 1 189 ? -6.717 -14.719 -7.619 1.00 96.12 189 GLY A CA 1
ATOM 1411 C C . GLY A 1 189 ? -6.744 -15.350 -9.017 1.00 96.12 189 GLY A C 1
ATOM 1412 O O . GLY A 1 189 ? -7.824 -15.484 -9.592 1.00 96.12 189 GLY A O 1
ATOM 1413 N N . VAL A 1 190 ? -5.588 -15.740 -9.554 1.00 97.12 190 VAL A N 1
ATOM 1414 C CA . VAL A 1 190 ? -5.463 -16.584 -10.750 1.00 97.12 190 VAL A CA 1
ATOM 1415 C C . VAL A 1 190 ? -4.800 -17.883 -10.310 1.00 97.12 190 VAL A C 1
ATOM 1417 O O . VAL A 1 190 ? -3.616 -17.881 -10.009 1.00 97.12 190 VAL A O 1
ATOM 1420 N N . GLU A 1 191 ? -5.570 -18.968 -10.231 1.00 95.88 191 GLU A N 1
ATOM 1421 C CA . GLU A 1 191 ? -5.166 -20.237 -9.590 1.00 95.88 191 GLU A CA 1
ATOM 1422 C C . GLU A 1 191 ? -4.493 -21.233 -10.551 1.00 95.88 191 GLU A C 1
ATOM 1424 O O . GLU A 1 191 ? -4.259 -22.387 -10.204 1.00 95.88 191 GLU A O 1
ATOM 1429 N N . THR A 1 192 ? -4.172 -20.798 -11.770 1.00 96.88 192 THR A N 1
ATOM 1430 C CA . THR A 1 192 ? -3.473 -21.609 -12.775 1.00 96.88 192 THR A CA 1
ATOM 1431 C C . THR A 1 192 ? -2.177 -20.922 -13.212 1.00 96.88 192 THR A C 1
ATOM 1433 O O . THR A 1 192 ? -2.117 -19.690 -13.192 1.00 96.88 192 THR A O 1
ATOM 1436 N N . PRO A 1 193 ? -1.133 -21.682 -13.593 1.00 97.94 193 PRO A N 1
ATOM 1437 C CA . PRO A 1 193 ? 0.065 -21.132 -14.222 1.00 97.94 193 PRO A CA 1
ATOM 1438 C C . PRO A 1 193 ? -0.273 -20.339 -15.487 1.00 97.94 193 PRO A C 1
ATOM 1440 O O . PRO A 1 193 ? -0.972 -20.843 -16.365 1.00 97.94 193 PRO A O 1
ATOM 1443 N N . VAL A 1 194 ? 0.261 -19.125 -15.605 1.00 98.25 194 VAL A N 1
ATOM 1444 C CA . VAL A 1 194 ? 0.147 -18.288 -16.811 1.00 98.25 194 VAL A CA 1
ATOM 1445 C C . VAL A 1 194 ? 1.508 -17.682 -17.160 1.00 98.25 194 VAL A C 1
ATOM 1447 O O . VAL A 1 194 ? 2.376 -17.598 -16.299 1.00 98.25 194 VAL A O 1
ATOM 1450 N N . SER A 1 195 ? 1.712 -17.275 -18.416 1.00 97.75 195 SER A N 1
ATOM 1451 C CA . SER A 1 195 ? 2.952 -16.623 -18.882 1.00 97.75 195 SER A CA 1
ATOM 1452 C C . SER A 1 195 ? 2.854 -15.095 -18.937 1.00 97.75 195 SER A C 1
ATOM 1454 O O . SER A 1 195 ? 3.864 -14.401 -18.894 1.00 97.75 195 SER A O 1
ATOM 1456 N N . SER A 1 196 ? 1.640 -14.561 -19.043 1.00 98.19 196 SER A N 1
ATOM 1457 C CA . SER A 1 196 ? 1.339 -13.134 -18.939 1.00 98.19 196 SER A CA 1
ATOM 1458 C C . SER A 1 196 ? -0.108 -12.937 -18.495 1.00 98.19 196 SER A C 1
ATOM 1460 O O . SER A 1 196 ? -0.924 -13.861 -18.583 1.00 98.19 196 SER A O 1
ATOM 1462 N N . TYR A 1 197 ? -0.434 -11.753 -17.977 1.00 98.25 197 TYR A N 1
ATOM 1463 C CA . TYR A 1 197 ? -1.797 -11.436 -17.558 1.00 98.25 197 TYR A CA 1
ATOM 1464 C C . TYR A 1 197 ? -2.053 -9.926 -17.515 1.00 98.25 197 TYR A C 1
ATOM 1466 O O . TYR A 1 197 ? -1.219 -9.164 -17.032 1.00 98.25 197 TYR A O 1
ATOM 1474 N N . THR A 1 198 ? -3.237 -9.487 -17.949 1.00 97.50 198 THR A N 1
ATOM 1475 C CA . THR A 1 198 ? -3.699 -8.103 -17.759 1.00 97.50 198 THR A CA 1
ATOM 1476 C C . THR A 1 198 ? -4.558 -8.015 -16.502 1.00 97.50 198 THR A C 1
ATOM 1478 O O . THR A 1 198 ? -5.639 -8.600 -16.436 1.00 97.50 198 THR A O 1
ATOM 1481 N N . ALA A 1 199 ? -4.088 -7.298 -15.485 1.00 96.94 199 ALA A N 1
ATOM 1482 C CA . ALA A 1 199 ? -4.756 -7.210 -14.187 1.00 96.94 199 ALA A CA 1
ATOM 1483 C C . ALA A 1 199 ? -4.684 -5.802 -13.604 1.00 96.94 199 ALA A C 1
ATOM 1485 O O . ALA A 1 199 ? -3.855 -4.981 -13.996 1.00 96.94 199 ALA A O 1
ATOM 1486 N N . ARG A 1 200 ? -5.561 -5.525 -12.636 1.00 96.00 200 ARG A N 1
ATOM 1487 C CA . ARG A 1 200 ? -5.548 -4.260 -11.908 1.00 96.00 200 ARG A CA 1
ATOM 1488 C C . ARG A 1 200 ? -4.661 -4.370 -10.681 1.00 96.00 200 ARG A C 1
ATOM 1490 O O . ARG A 1 200 ? -4.819 -5.305 -9.899 1.00 96.00 200 ARG A O 1
ATOM 1497 N N . ILE A 1 201 ? -3.792 -3.389 -10.463 1.00 96.25 201 ILE A N 1
ATOM 1498 C CA . ILE A 1 201 ? -3.008 -3.282 -9.233 1.00 96.25 201 ILE A CA 1
ATOM 1499 C C . ILE A 1 201 ? -3.940 -2.919 -8.077 1.00 96.25 201 ILE A C 1
ATOM 1501 O O . ILE A 1 201 ? -4.591 -1.872 -8.070 1.00 96.25 201 ILE A O 1
ATOM 1505 N N . ILE A 1 202 ? -4.020 -3.810 -7.098 1.00 96.38 202 ILE A N 1
ATOM 1506 C CA . ILE A 1 202 ? -4.893 -3.740 -5.923 1.00 96.38 202 ILE A CA 1
ATOM 1507 C C . ILE A 1 202 ? -4.131 -3.480 -4.624 1.00 96.38 202 ILE A C 1
ATOM 1509 O O . ILE A 1 202 ? -4.764 -3.254 -3.594 1.00 96.38 202 ILE A O 1
ATOM 1513 N N . GLY A 1 203 ? -2.802 -3.492 -4.650 1.00 96.00 203 GLY A N 1
ATOM 1514 C CA . GLY A 1 203 ? -1.992 -3.163 -3.490 1.00 96.00 203 GLY A CA 1
ATOM 1515 C C . GLY A 1 203 ? -0.528 -2.945 -3.834 1.00 96.00 203 GLY A C 1
ATOM 1516 O O . GLY A 1 203 ? -0.063 -3.333 -4.905 1.00 96.00 203 GLY A O 1
ATOM 1517 N N . VAL A 1 204 ? 0.174 -2.329 -2.895 1.00 96.38 204 VAL A N 1
ATOM 1518 C CA . VAL A 1 204 ? 1.627 -2.190 -2.869 1.00 96.38 204 VAL A CA 1
ATOM 1519 C C . VAL A 1 204 ? 2.133 -2.858 -1.597 1.00 96.38 204 VAL A C 1
ATOM 1521 O O . VAL A 1 204 ? 1.618 -2.607 -0.508 1.00 96.38 204 VAL A O 1
ATOM 1524 N N . VAL A 1 205 ? 3.140 -3.708 -1.727 1.00 97.25 205 VAL A N 1
ATOM 1525 C CA . VAL A 1 205 ? 3.907 -4.278 -0.623 1.00 97.25 205 VAL A CA 1
ATOM 1526 C C . VAL A 1 205 ? 5.149 -3.417 -0.449 1.00 97.25 205 VAL A C 1
ATOM 1528 O O . VAL A 1 205 ? 6.075 -3.469 -1.256 1.00 97.25 205 VAL A O 1
ATOM 1531 N N . HIS A 1 206 ? 5.163 -2.610 0.605 1.00 92.88 206 HIS A N 1
ATOM 1532 C CA . HIS A 1 206 ? 6.341 -1.854 0.983 1.00 92.88 206 HIS A CA 1
ATOM 1533 C C . HIS A 1 206 ? 7.266 -2.705 1.839 1.00 92.88 206 HIS A C 1
ATOM 1535 O O . HIS A 1 206 ? 6.873 -3.145 2.922 1.00 92.88 206 HIS A O 1
ATOM 1541 N N . ARG A 1 207 ? 8.511 -2.862 1.395 1.00 92.38 207 ARG A N 1
ATOM 1542 C CA . ARG A 1 207 ? 9.580 -3.451 2.202 1.00 92.38 207 ARG A CA 1
ATOM 1543 C C . ARG A 1 207 ? 10.415 -2.347 2.832 1.00 92.38 207 ARG A C 1
ATOM 1545 O O . ARG A 1 207 ? 11.226 -1.701 2.173 1.00 92.38 207 ARG A O 1
ATOM 1552 N N . GLU A 1 208 ? 10.212 -2.110 4.121 1.00 89.50 208 GLU A N 1
ATOM 1553 C CA . GLU A 1 208 ? 10.885 -1.036 4.859 1.00 89.50 208 GLU A CA 1
ATOM 1554 C C . GLU A 1 208 ? 12.372 -1.319 5.124 1.00 89.50 208 GLU A C 1
ATOM 1556 O O . GLU A 1 208 ? 13.093 -0.427 5.552 1.00 89.50 208 GLU A O 1
ATOM 1561 N N . ASN A 1 209 ? 12.837 -2.544 4.878 1.00 90.12 209 ASN A N 1
ATOM 1562 C CA . ASN A 1 209 ? 14.225 -2.976 5.038 1.00 90.12 209 ASN A CA 1
ATOM 1563 C C . ASN A 1 209 ? 14.797 -3.620 3.756 1.00 90.12 209 ASN A C 1
ATOM 1565 O O . ASN A 1 209 ? 15.688 -4.459 3.840 1.00 90.12 209 ASN A O 1
ATOM 1569 N N . ASP A 1 210 ? 14.286 -3.236 2.586 1.00 90.88 210 ASP A N 1
ATOM 1570 C CA . ASP A 1 210 ? 14.759 -3.680 1.266 1.00 90.88 210 ASP A CA 1
ATOM 1571 C C . ASP A 1 210 ? 14.772 -2.490 0.299 1.00 90.88 210 ASP A C 1
ATOM 1573 O O . ASP A 1 210 ? 14.189 -1.452 0.618 1.00 90.88 210 ASP A O 1
ATOM 1577 N N . GLU A 1 211 ? 15.413 -2.617 -0.864 1.00 87.19 211 GLU A N 1
ATOM 1578 C CA . GLU A 1 211 ? 15.555 -1.533 -1.860 1.00 87.19 211 GLU A CA 1
ATOM 1579 C C . GLU A 1 211 ? 14.373 -1.436 -2.837 1.00 87.19 211 GLU A C 1
ATOM 1581 O O . GLU A 1 211 ? 14.250 -0.433 -3.536 1.00 87.19 211 GLU A O 1
ATOM 1586 N N . GLU A 1 212 ? 13.445 -2.398 -2.830 1.00 88.12 212 GLU A N 1
ATOM 1587 C CA . GLU A 1 212 ? 12.337 -2.455 -3.787 1.00 88.12 212 GLU A CA 1
ATOM 1588 C C . GLU A 1 212 ? 10.961 -2.672 -3.122 1.00 88.12 212 GLU A C 1
ATOM 1590 O O . GLU A 1 212 ? 10.808 -3.430 -2.163 1.00 88.12 212 GLU A O 1
ATOM 1595 N N . ASP A 1 213 ? 9.941 -1.962 -3.620 1.00 92.12 213 ASP A N 1
ATOM 1596 C CA . ASP A 1 213 ? 8.532 -2.217 -3.294 1.00 92.12 213 ASP A CA 1
ATOM 1597 C C . ASP A 1 213 ? 7.970 -3.177 -4.339 1.00 92.12 213 ASP A C 1
ATOM 1599 O O . ASP A 1 213 ? 8.388 -3.131 -5.490 1.00 92.12 213 ASP A O 1
ATOM 1603 N N . LYS A 1 214 ? 6.983 -3.995 -3.971 1.00 96.44 214 LYS A N 1
ATOM 1604 C CA . LYS A 1 214 ? 6.330 -4.916 -4.912 1.00 96.44 214 LYS A CA 1
ATOM 1605 C C . LYS A 1 214 ? 4.886 -4.532 -5.142 1.00 96.44 214 LYS A C 1
ATOM 1607 O O . LYS A 1 214 ? 4.213 -4.029 -4.242 1.00 96.44 214 LYS A O 1
ATOM 1612 N N . LEU A 1 215 ? 4.380 -4.789 -6.337 1.00 97.88 215 LEU A N 1
ATOM 1613 C CA . LEU A 1 215 ? 2.971 -4.593 -6.645 1.00 97.88 215 LEU A CA 1
ATOM 1614 C C . LEU A 1 215 ? 2.179 -5.877 -6.404 1.00 97.88 215 LEU A C 1
ATOM 1616 O O . LEU A 1 215 ? 2.697 -6.989 -6.472 1.00 97.88 215 LEU A O 1
ATOM 1620 N N . VAL A 1 216 ? 0.885 -5.720 -6.149 1.00 98.62 216 VAL A N 1
ATOM 1621 C CA . VAL A 1 216 ? -0.071 -6.827 -6.096 1.00 98.62 216 VAL A CA 1
ATOM 1622 C C . VAL A 1 216 ? -1.185 -6.524 -7.073 1.00 98.62 216 VAL A C 1
ATOM 1624 O O . VAL A 1 216 ? -1.853 -5.496 -6.963 1.00 98.62 216 VAL A O 1
ATOM 1627 N N . ALA A 1 217 ? -1.395 -7.425 -8.019 1.00 98.44 217 ALA A N 1
ATOM 1628 C CA . ALA A 1 217 ? -2.416 -7.349 -9.041 1.00 98.44 217 ALA A CA 1
ATOM 1629 C C . ALA A 1 217 ? -3.486 -8.420 -8.830 1.00 98.44 217 ALA A C 1
ATOM 1631 O O . ALA A 1 217 ? -3.221 -9.489 -8.284 1.00 98.44 217 ALA A O 1
ATOM 1632 N N . ALA A 1 218 ? -4.698 -8.144 -9.296 1.00 98.19 218 ALA A N 1
ATOM 1633 C CA . ALA A 1 218 ? -5.775 -9.120 -9.351 1.00 98.19 218 ALA A CA 1
ATOM 1634 C C . ALA A 1 218 ? -6.649 -8.919 -10.597 1.00 98.19 218 ALA A C 1
ATOM 1636 O O . ALA A 1 218 ? -6.699 -7.806 -11.140 1.00 98.19 218 ALA A O 1
ATOM 1637 N N . PRO A 1 219 ? -7.372 -9.967 -11.040 1.00 97.38 219 PRO A N 1
ATOM 1638 C CA . PRO A 1 219 ? -8.386 -9.842 -12.077 1.00 97.38 219 PRO A CA 1
ATOM 1639 C C . PRO A 1 219 ? -9.364 -8.699 -11.793 1.00 97.38 219 PRO A C 1
ATOM 1641 O O . PRO A 1 219 ? -9.724 -8.434 -10.640 1.00 97.38 219 PRO A O 1
ATOM 1644 N N . GLU A 1 220 ? -9.806 -8.032 -12.856 1.00 90.62 220 GLU A N 1
ATOM 1645 C CA . GLU A 1 220 ? -10.757 -6.931 -12.750 1.00 90.62 220 GLU A CA 1
ATOM 1646 C C . GLU A 1 220 ? -12.032 -7.353 -11.997 1.00 90.62 220 GLU A C 1
ATOM 1648 O O . GLU A 1 220 ? -12.501 -8.486 -12.093 1.00 90.62 220 GLU A O 1
ATOM 1653 N N . GLY A 1 221 ? -12.569 -6.442 -11.183 1.00 88.31 221 GLY A N 1
ATOM 1654 C CA . GLY A 1 221 ? -13.757 -6.687 -10.361 1.00 88.31 221 GLY A CA 1
ATOM 1655 C C . GLY A 1 221 ? -13.507 -7.460 -9.060 1.00 88.31 221 GLY A C 1
ATOM 1656 O O . GLY A 1 221 ? -14.367 -7.426 -8.179 1.00 88.31 221 GLY A O 1
ATOM 1657 N N . ARG A 1 222 ? -12.340 -8.093 -8.869 1.00 93.62 222 ARG A N 1
ATOM 1658 C CA . ARG A 1 222 ? -12.008 -8.738 -7.588 1.00 93.62 222 ARG A CA 1
ATOM 1659 C C . ARG A 1 222 ? -11.581 -7.707 -6.543 1.00 93.62 222 ARG A C 1
ATOM 1661 O O . ARG A 1 222 ? -10.783 -6.807 -6.805 1.00 93.62 222 ARG A O 1
ATOM 1668 N N . VAL A 1 223 ? -12.114 -7.861 -5.333 1.00 92.19 223 VAL A N 1
ATOM 1669 C CA . VAL A 1 223 ? -11.805 -7.016 -4.177 1.00 92.19 223 VAL A CA 1
ATOM 1670 C C . VAL A 1 223 ? -11.065 -7.860 -3.156 1.00 92.19 223 VAL A C 1
ATOM 1672 O O . VAL A 1 223 ? -11.609 -8.848 -2.675 1.00 92.19 223 VAL A O 1
ATOM 1675 N N . PHE A 1 224 ? -9.850 -7.439 -2.822 1.00 95.12 224 PHE A N 1
ATOM 1676 C CA . PHE A 1 224 ? -9.054 -8.013 -1.747 1.00 95.12 224 PHE A CA 1
ATOM 1677 C C . PHE A 1 224 ? -8.623 -6.897 -0.806 1.00 95.12 224 PHE A C 1
ATOM 1679 O O . PHE A 1 224 ? -8.201 -5.821 -1.241 1.00 95.12 224 PHE A O 1
ATOM 1686 N N . HIS A 1 225 ? -8.762 -7.148 0.486 1.00 93.44 225 HIS A N 1
ATOM 1687 C CA . HIS A 1 225 ? -8.385 -6.222 1.536 1.00 93.44 225 HIS A CA 1
ATOM 1688 C C . HIS A 1 225 ? -6.952 -6.453 2.011 1.00 93.44 225 HIS A C 1
ATOM 1690 O O . HIS A 1 225 ? -6.336 -7.479 1.742 1.00 93.44 225 HIS A O 1
ATOM 1696 N N . GLN A 1 226 ? -6.442 -5.487 2.776 1.00 91.12 226 GLN A N 1
ATOM 1697 C CA . GLN A 1 226 ? -5.076 -5.461 3.304 1.00 91.12 226 GLN A CA 1
ATOM 1698 C C . GLN A 1 226 ? -4.605 -6.798 3.897 1.00 91.12 226 GLN A C 1
ATOM 1700 O O . GLN A 1 226 ? -3.552 -7.291 3.507 1.00 91.12 226 GLN A O 1
ATOM 1705 N N . GLY A 1 227 ? -5.398 -7.397 4.793 1.00 92.12 227 GLY A N 1
ATOM 1706 C CA . GLY A 1 227 ? -5.052 -8.665 5.442 1.00 92.12 227 GLY A CA 1
ATOM 1707 C C . GLY A 1 227 ? -5.053 -9.867 4.493 1.00 92.12 227 GLY A C 1
ATOM 1708 O O . GLY A 1 227 ? -4.223 -10.754 4.640 1.00 92.12 227 GLY A O 1
ATOM 1709 N N . GLU A 1 228 ? -5.930 -9.880 3.484 1.00 95.62 228 GLU A N 1
ATOM 1710 C CA . GLU A 1 228 ? -5.975 -10.952 2.476 1.00 95.62 228 GLU A CA 1
ATOM 1711 C C . GLU A 1 228 ? -4.755 -10.883 1.555 1.00 95.62 228 GLU A C 1
ATOM 1713 O O . GLU A 1 228 ? -4.142 -11.906 1.262 1.00 95.62 228 GLU A O 1
ATOM 1718 N N . ILE A 1 229 ? -4.373 -9.667 1.150 1.00 97.38 229 ILE A N 1
ATOM 1719 C CA . ILE A 1 229 ? -3.146 -9.429 0.389 1.00 97.38 229 ILE A CA 1
ATOM 1720 C C . ILE A 1 229 ? -1.932 -9.854 1.220 1.00 97.38 229 ILE A C 1
ATOM 1722 O O . ILE A 1 229 ? -1.114 -10.625 0.730 1.00 97.38 229 ILE A O 1
ATOM 1726 N N . ALA A 1 230 ? -1.835 -9.396 2.475 1.00 96.56 230 ALA A N 1
ATOM 1727 C CA . ALA A 1 230 ? -0.722 -9.723 3.364 1.00 96.56 230 ALA A CA 1
ATOM 1728 C C . ALA A 1 230 ? -0.571 -11.240 3.554 1.00 96.56 230 ALA A C 1
ATOM 1730 O O . ALA A 1 230 ? 0.522 -11.764 3.374 1.00 96.56 230 ALA A O 1
ATOM 1731 N N . ALA A 1 231 ? -1.663 -11.957 3.832 1.00 96.12 231 ALA A N 1
ATOM 1732 C CA . ALA A 1 231 ? -1.638 -13.411 3.980 1.00 96.12 231 ALA A CA 1
ATOM 1733 C C . ALA A 1 231 ? -1.181 -14.124 2.694 1.00 96.12 231 ALA A C 1
ATOM 1735 O O . ALA A 1 231 ? -0.397 -15.068 2.747 1.00 96.12 231 ALA A O 1
ATOM 1736 N N . ALA A 1 232 ? -1.623 -13.656 1.523 1.00 97.00 232 ALA A N 1
ATOM 1737 C CA . ALA A 1 232 ? -1.261 -14.270 0.247 1.00 97.00 232 ALA A CA 1
ATOM 1738 C C . ALA A 1 232 ? 0.235 -14.130 -0.085 1.00 97.00 232 ALA A C 1
ATOM 1740 O O . ALA A 1 232 ? 0.823 -15.040 -0.669 1.00 97.00 232 ALA A O 1
ATOM 1741 N N . VAL A 1 233 ? 0.857 -13.011 0.299 1.00 97.31 233 VAL A N 1
ATOM 1742 C CA . VAL A 1 233 ? 2.284 -12.745 0.041 1.00 97.31 233 VAL A CA 1
ATOM 1743 C C . VAL A 1 233 ? 3.201 -13.161 1.201 1.00 97.31 233 VAL A C 1
ATOM 1745 O O . VAL A 1 233 ? 4.422 -13.136 1.060 1.00 97.31 233 VAL A O 1
ATOM 1748 N N . GLU A 1 234 ? 2.644 -13.607 2.332 1.00 96.00 234 GLU A N 1
ATOM 1749 C CA . GLU A 1 234 ? 3.385 -13.958 3.554 1.00 96.00 234 GLU A CA 1
ATOM 1750 C C . GLU A 1 234 ? 4.524 -14.951 3.311 1.00 96.00 234 GLU A C 1
ATOM 1752 O O . GLU A 1 234 ? 5.591 -14.820 3.910 1.00 96.00 234 GLU A O 1
ATOM 1757 N N . PHE A 1 235 ? 4.337 -15.916 2.403 1.00 94.44 235 PHE A N 1
ATOM 1758 C CA . PHE A 1 235 ? 5.331 -16.952 2.104 1.00 94.44 235 PHE A CA 1
ATOM 1759 C C . PHE A 1 235 ? 6.732 -16.381 1.820 1.00 94.44 235 PHE A C 1
ATOM 1761 O O . PHE A 1 235 ? 7.728 -16.998 2.207 1.00 94.44 235 PHE A O 1
ATOM 1768 N N . GLN A 1 236 ? 6.794 -15.200 1.199 1.00 94.25 236 GLN A N 1
ATOM 1769 C CA . GLN A 1 236 ? 8.019 -14.465 0.907 1.00 94.25 236 GLN A CA 1
ATOM 1770 C C . GLN A 1 236 ? 8.179 -13.231 1.802 1.00 94.25 236 GLN A C 1
ATOM 1772 O O . GLN A 1 236 ? 9.275 -12.966 2.296 1.00 94.25 236 GLN A O 1
ATOM 1777 N N . GLU A 1 237 ? 7.098 -12.492 2.041 1.00 95.88 237 GLU A N 1
ATOM 1778 C CA . GLU A 1 237 ? 7.169 -11.176 2.676 1.00 95.88 237 GLU A CA 1
ATOM 1779 C C . GLU A 1 237 ? 7.368 -11.224 4.194 1.00 95.88 237 GLU A C 1
ATOM 1781 O O . GLU A 1 237 ? 7.760 -10.220 4.787 1.00 95.88 237 GLU A O 1
ATOM 1786 N N . LYS A 1 238 ? 7.200 -12.392 4.828 1.00 93.44 238 LYS A N 1
ATOM 1787 C CA . LYS A 1 238 ? 7.531 -12.606 6.249 1.00 93.44 238 LYS A CA 1
ATOM 1788 C C . LYS A 1 238 ? 9.021 -12.461 6.577 1.00 93.44 238 LYS A C 1
ATOM 1790 O O . LYS A 1 238 ? 9.385 -12.361 7.744 1.00 93.44 238 LYS A O 1
ATOM 1795 N N . TYR A 1 239 ? 9.892 -12.502 5.566 1.00 91.31 239 TYR A N 1
ATOM 1796 C CA . TYR A 1 239 ? 11.338 -12.318 5.734 1.00 91.31 239 TYR A CA 1
ATOM 1797 C C . TYR A 1 239 ? 11.764 -10.841 5.673 1.00 91.31 239 TYR A C 1
ATOM 1799 O O . TYR A 1 239 ? 12.951 -10.544 5.803 1.00 91.31 239 TYR A O 1
ATOM 1807 N N . TYR A 1 240 ? 10.809 -9.925 5.489 1.00 92.56 240 TYR A N 1
ATOM 1808 C CA . TYR A 1 240 ? 11.025 -8.486 5.383 1.00 92.56 240 TYR A CA 1
ATOM 1809 C C . TYR A 1 240 ? 10.171 -7.733 6.407 1.00 92.56 240 TYR A C 1
ATOM 1811 O O . TYR A 1 240 ? 9.162 -8.233 6.906 1.00 92.56 240 TYR A O 1
ATOM 1819 N N . LYS A 1 241 ? 10.561 -6.491 6.703 1.00 92.56 241 LYS A N 1
ATOM 1820 C CA . LYS A 1 241 ? 9.720 -5.552 7.442 1.00 92.56 241 LYS A CA 1
ATOM 1821 C C . LYS A 1 241 ? 8.678 -4.986 6.478 1.00 92.56 241 LYS A C 1
ATOM 1823 O O . LYS A 1 241 ? 8.934 -4.013 5.770 1.00 92.56 241 LYS A O 1
ATOM 1828 N N . THR A 1 242 ? 7.529 -5.647 6.430 1.00 93.94 242 THR A N 1
ATOM 1829 C CA . THR A 1 242 ? 6.527 -5.453 5.380 1.00 93.94 242 THR A CA 1
ATOM 1830 C C . THR A 1 242 ? 5.351 -4.598 5.839 1.00 93.94 242 THR A C 1
ATOM 1832 O O . THR A 1 242 ? 4.778 -4.826 6.902 1.00 93.94 242 THR A O 1
ATOM 1835 N N . ARG A 1 243 ? 4.919 -3.669 4.981 1.00 94.00 243 ARG A N 1
ATOM 1836 C CA . ARG A 1 243 ? 3.639 -2.959 5.099 1.00 94.00 243 ARG A CA 1
ATOM 1837 C C . ARG A 1 243 ? 2.871 -3.038 3.785 1.00 94.00 243 ARG A C 1
ATOM 1839 O O . ARG A 1 243 ? 3.408 -2.703 2.739 1.00 94.00 243 ARG A O 1
ATOM 1846 N N . VAL A 1 244 ? 1.592 -3.398 3.836 1.00 95.38 244 VAL A N 1
ATOM 1847 C CA . VAL A 1 244 ? 0.727 -3.433 2.646 1.00 95.38 244 VAL A CA 1
ATOM 1848 C C . VAL A 1 244 ? -0.094 -2.146 2.555 1.00 95.38 244 VAL A C 1
ATOM 1850 O O . VAL A 1 244 ? -0.864 -1.863 3.468 1.00 95.38 244 VAL A O 1
ATOM 1853 N N . GLU A 1 245 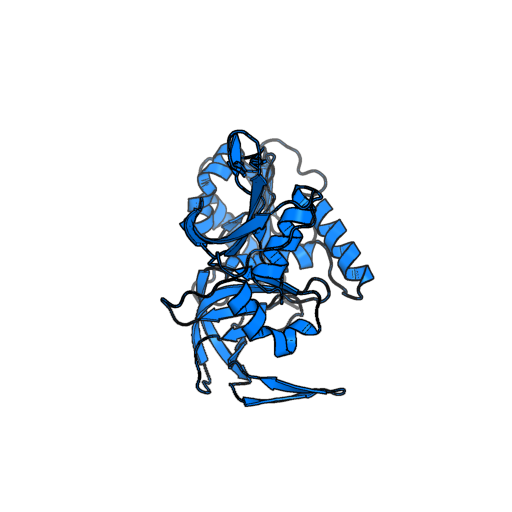? 0.020 -1.395 1.459 1.00 94.00 245 GLU A N 1
ATOM 1854 C CA . GLU A 1 245 ? -0.894 -0.302 1.088 1.00 94.00 245 GLU A CA 1
ATOM 1855 C C . GLU A 1 245 ? -1.935 -0.839 0.088 1.00 94.00 245 GLU A C 1
ATOM 1857 O O . GLU A 1 245 ? -1.610 -1.095 -1.072 1.00 94.00 245 GLU A O 1
ATOM 1862 N N . PRO A 1 246 ? -3.195 -1.052 0.501 1.00 93.62 246 PRO A N 1
ATOM 1863 C CA . PRO A 1 246 ? -4.223 -1.622 -0.359 1.00 93.62 246 PRO A CA 1
ATOM 1864 C C . PRO A 1 246 ? -5.001 -0.544 -1.134 1.00 93.62 246 PRO A C 1
ATOM 1866 O O . PRO A 1 246 ? -5.264 0.569 -0.665 1.00 93.62 246 PRO A O 1
ATOM 1869 N N . LEU A 1 247 ? -5.526 -0.930 -2.292 1.00 91.50 247 LEU A N 1
ATOM 1870 C CA . LEU A 1 247 ? -6.543 -0.161 -3.006 1.00 91.50 247 LEU A CA 1
ATOM 1871 C C . LEU A 1 247 ? -7.873 -0.133 -2.238 1.00 91.50 247 LEU A C 1
ATOM 1873 O O . LEU A 1 247 ? -8.607 0.853 -2.312 1.00 91.50 247 LEU A O 1
ATOM 1877 N N . TYR A 1 248 ? -8.151 -1.198 -1.479 1.00 91.81 248 TYR A N 1
ATOM 1878 C CA . TYR A 1 248 ? -9.353 -1.385 -0.667 1.00 91.81 248 TYR A CA 1
ATOM 1879 C C . TYR A 1 248 ? -9.003 -1.487 0.824 1.00 91.81 248 TYR A C 1
ATOM 1881 O O . TYR A 1 248 ? -8.848 -2.594 1.357 1.00 91.81 248 TYR A O 1
ATOM 1889 N N . PRO A 1 249 ? -8.869 -0.347 1.525 1.00 92.19 249 PRO A N 1
ATOM 1890 C CA . PRO A 1 249 ? -8.420 -0.328 2.908 1.00 92.19 249 PRO A CA 1
ATOM 1891 C C . PRO A 1 249 ? -9.343 -1.102 3.838 1.00 92.19 249 PRO A C 1
ATOM 1893 O O . PRO A 1 249 ? -10.570 -1.060 3.706 1.00 92.19 249 PRO A O 1
ATOM 1896 N N . LYS A 1 250 ? -8.736 -1.750 4.829 1.00 94.00 250 LYS A N 1
ATOM 1897 C CA . LYS A 1 250 ? -9.442 -2.379 5.937 1.00 94.00 250 LYS A CA 1
ATOM 1898 C C . LYS A 1 250 ? -8.916 -1.847 7.258 1.00 94.00 250 LYS A C 1
ATOM 1900 O O . LYS A 1 250 ? -7.734 -1.542 7.385 1.00 94.00 250 LYS A O 1
ATOM 1905 N N . SER A 1 251 ? -9.823 -1.691 8.208 1.00 95.38 251 SER A N 1
ATOM 1906 C CA . SER A 1 251 ? -9.504 -1.356 9.586 1.00 95.38 251 SER A CA 1
ATOM 1907 C C . SER A 1 251 ? -10.229 -2.278 10.541 1.00 95.38 251 SER A C 1
ATOM 1909 O O . SER A 1 251 ? -11.324 -2.750 10.230 1.00 95.38 251 SER A O 1
ATOM 1911 N N . CYS A 1 252 ? -9.637 -2.472 11.712 1.00 97.06 252 CYS A N 1
ATOM 1912 C CA . CYS A 1 252 ? -10.252 -3.200 12.809 1.00 97.06 252 CYS A CA 1
ATOM 1913 C C . CYS A 1 252 ? -10.234 -2.333 14.070 1.00 97.06 252 CYS A C 1
ATOM 1915 O O . CYS A 1 252 ? -9.365 -1.479 14.234 1.00 97.06 252 CYS A O 1
ATOM 1917 N N . GLY A 1 253 ? -11.220 -2.527 14.936 1.00 96.94 253 GLY A N 1
ATOM 1918 C CA . GLY A 1 253 ? -11.342 -1.800 16.194 1.00 96.94 253 GLY A CA 1
ATOM 1919 C C . GLY A 1 253 ? -12.370 -2.441 17.111 1.00 96.94 253 GLY A C 1
ATOM 1920 O O . GLY A 1 253 ? -12.911 -3.507 16.800 1.00 96.94 253 GLY A O 1
ATOM 1921 N N . ALA A 1 254 ? -12.665 -1.788 18.232 1.00 97.00 254 ALA A N 1
ATOM 1922 C CA . ALA A 1 254 ? -13.621 -2.325 19.193 1.00 97.00 254 ALA A CA 1
ATOM 1923 C C . ALA A 1 254 ? -14.553 -1.265 19.784 1.00 97.00 254 ALA A C 1
ATOM 1925 O O . ALA A 1 254 ? -14.140 -0.167 20.147 1.00 97.00 254 ALA A O 1
ATOM 1926 N N . LEU A 1 255 ? -15.819 -1.642 19.953 1.00 95.88 255 LEU A N 1
ATOM 1927 C CA . LEU A 1 255 ? -16.748 -0.988 20.864 1.00 95.88 255 LEU A CA 1
ATOM 1928 C C . LEU A 1 255 ? -16.359 -1.386 22.289 1.00 95.88 255 LEU A C 1
ATOM 1930 O O . LEU A 1 255 ? -16.752 -2.447 22.776 1.00 95.88 255 LEU A O 1
ATOM 1934 N N . VAL A 1 256 ? -15.553 -0.551 22.940 1.00 96.19 256 VAL A N 1
ATOM 1935 C CA . VAL A 1 256 ? -15.177 -0.761 24.340 1.00 96.19 256 VAL A CA 1
ATOM 1936 C C . VAL A 1 256 ? -16.303 -0.253 25.232 1.00 96.19 256 VAL A C 1
ATOM 1938 O O . VAL A 1 256 ? -16.747 0.887 25.079 1.00 96.19 256 VAL A O 1
ATOM 1941 N N . TYR A 1 257 ? -16.775 -1.088 26.154 1.00 94.50 257 TYR A N 1
ATOM 1942 C CA . TYR A 1 257 ? -17.839 -0.736 27.086 1.00 94.50 257 TYR A CA 1
ATOM 1943 C C . TYR A 1 257 ? -17.485 -1.083 28.532 1.00 94.50 257 TYR A C 1
ATOM 1945 O O . TYR A 1 257 ? -16.659 -1.955 28.809 1.00 94.50 257 TYR A O 1
ATOM 1953 N N . ARG A 1 258 ? -18.168 -0.407 29.456 1.00 93.12 258 ARG A N 1
ATOM 1954 C CA . ARG A 1 258 ? -18.253 -0.787 30.868 1.00 93.12 258 ARG A CA 1
ATOM 1955 C C . ARG A 1 258 ? -19.708 -0.801 31.315 1.00 93.12 258 ARG A C 1
ATOM 1957 O O . ARG A 1 258 ? -20.525 -0.035 30.797 1.00 93.12 258 ARG A O 1
ATOM 1964 N N . GLU A 1 259 ? -20.013 -1.648 32.284 1.00 92.69 259 GLU A N 1
ATOM 1965 C CA . GLU A 1 259 ? -21.316 -1.642 32.946 1.00 92.69 259 GLU A CA 1
ATOM 1966 C C . GLU A 1 259 ? -21.363 -0.516 33.992 1.00 92.69 259 GLU A C 1
ATOM 1968 O O . GLU A 1 259 ? -20.367 -0.216 34.653 1.00 92.69 259 GLU A O 1
ATOM 1973 N N . THR A 1 260 ? -22.516 0.139 34.116 1.00 91.94 260 THR A N 1
ATOM 1974 C CA . THR A 1 260 ? -22.793 1.188 35.109 1.00 91.94 260 THR A CA 1
ATOM 1975 C C . THR A 1 260 ? -24.201 0.998 35.672 1.00 91.94 260 THR A C 1
ATOM 1977 O O . THR A 1 260 ? -25.000 0.261 35.095 1.00 91.94 260 THR A O 1
ATOM 1980 N N . GLU A 1 261 ? -24.550 1.696 36.756 1.00 92.75 261 GLU A N 1
ATOM 1981 C CA . GLU A 1 261 ? -25.913 1.663 37.318 1.00 92.75 261 GLU A CA 1
ATOM 1982 C C . GLU A 1 261 ? -26.991 2.108 36.310 1.00 92.75 261 GLU A C 1
ATOM 1984 O O . GLU A 1 261 ? -28.116 1.619 36.346 1.00 92.75 261 GLU A O 1
ATOM 1989 N N . ALA A 1 262 ? -26.639 2.991 35.368 1.00 92.44 262 ALA A N 1
ATOM 1990 C CA . ALA A 1 262 ? -27.526 3.478 34.311 1.00 92.44 262 ALA A CA 1
ATOM 1991 C C . ALA A 1 262 ? -27.506 2.606 33.034 1.00 92.44 262 ALA A C 1
ATOM 1993 O O . ALA A 1 262 ? -28.114 2.972 32.027 1.00 92.44 262 ALA A O 1
ATOM 1994 N N . GLY A 1 263 ? -26.792 1.474 33.048 1.00 92.69 263 GLY A N 1
ATOM 1995 C CA . GLY A 1 263 ? -26.582 0.592 31.896 1.00 92.69 263 GLY A CA 1
ATOM 1996 C C . GLY A 1 263 ? -25.176 0.700 31.297 1.00 92.69 263 GLY A C 1
ATOM 1997 O O . GLY A 1 263 ? -24.223 1.100 31.967 1.00 92.69 263 GLY A O 1
ATOM 1998 N N . ARG A 1 264 ? -25.016 0.326 30.023 1.00 93.38 264 ARG A N 1
ATOM 1999 C CA . ARG A 1 264 ? -23.701 0.308 29.360 1.00 93.38 264 ARG A CA 1
ATOM 2000 C C . ARG A 1 264 ? -23.246 1.696 28.935 1.00 93.38 264 ARG A C 1
ATOM 2002 O O . ARG A 1 264 ? -23.927 2.369 28.165 1.00 93.38 264 ARG A O 1
ATOM 2009 N N . ALA A 1 265 ? -22.039 2.061 29.351 1.00 93.69 265 ALA A N 1
ATOM 2010 C CA . ALA A 1 265 ? -21.318 3.211 28.822 1.00 93.69 265 ALA A CA 1
ATOM 2011 C C . ALA A 1 265 ? -20.282 2.743 27.793 1.00 93.69 265 ALA A C 1
ATOM 2013 O O . ALA A 1 265 ? -19.542 1.795 28.056 1.00 93.69 265 ALA A O 1
ATOM 2014 N N . TYR A 1 266 ? -20.214 3.424 26.647 1.00 94.31 266 TYR A N 1
ATOM 2015 C CA . TYR A 1 266 ? -19.283 3.118 25.558 1.00 94.31 266 TYR A CA 1
ATOM 2016 C C . TYR A 1 266 ? -18.182 4.174 25.460 1.00 94.31 266 TYR A C 1
ATOM 2018 O O . TYR A 1 266 ? -18.433 5.366 25.646 1.00 94.31 266 TYR A O 1
ATOM 2026 N N . LEU A 1 267 ? -16.967 3.735 25.138 1.00 94.50 267 LEU A N 1
ATOM 2027 C CA . LEU A 1 267 ? -15.840 4.619 24.873 1.00 94.50 267 LEU A CA 1
ATOM 2028 C C . LEU A 1 267 ? -15.929 5.191 23.453 1.00 94.50 267 LEU A C 1
ATOM 2030 O O . LEU A 1 267 ? -15.893 4.452 22.468 1.00 94.50 267 LEU A O 1
ATOM 2034 N N . CYS A 1 268 ? -15.976 6.518 23.362 1.00 93.81 268 CYS A N 1
ATOM 2035 C CA . CYS A 1 268 ? -15.949 7.265 22.109 1.00 93.81 268 CYS A CA 1
ATOM 2036 C C . CYS A 1 268 ? -14.749 8.219 22.103 1.00 93.81 268 CYS A C 1
ATOM 2038 O O . CYS A 1 268 ? -14.614 9.063 22.987 1.00 93.81 268 CYS A O 1
ATOM 2040 N N . LEU A 1 269 ? -13.905 8.121 21.081 1.00 93.69 269 LEU A N 1
ATOM 2041 C CA . LEU A 1 269 ? -12.750 8.983 20.858 1.00 93.69 269 LEU A CA 1
ATOM 2042 C C . LEU A 1 269 ? -13.111 10.137 19.924 1.00 93.69 269 LEU A C 1
ATOM 2044 O O . LEU A 1 269 ? -13.702 9.926 18.864 1.00 93.69 269 LEU A O 1
ATOM 2048 N N . LEU A 1 270 ? -12.720 11.360 20.288 1.00 91.81 270 LEU A N 1
ATOM 2049 C CA . LEU A 1 270 ? -12.856 12.532 19.425 1.00 91.81 270 LEU A CA 1
ATOM 2050 C C . LEU A 1 270 ? -11.712 12.571 18.401 1.00 91.81 270 LEU A C 1
ATOM 2052 O O . LEU A 1 270 ? -10.554 12.812 18.747 1.00 91.81 270 LEU A O 1
ATOM 2056 N N . GLN A 1 271 ? -12.034 12.392 17.122 1.00 85.19 271 GLN A N 1
ATOM 2057 C CA . GLN A 1 271 ? -11.055 12.446 16.040 1.00 85.19 271 GLN A CA 1
ATOM 2058 C C . GLN A 1 271 ? -10.738 13.902 15.674 1.00 85.19 271 GLN A C 1
ATOM 2060 O O . GLN A 1 271 ? -11.518 14.566 14.994 1.00 85.19 271 GLN A O 1
ATOM 2065 N N . ARG A 1 272 ? -9.563 14.405 16.079 1.00 79.19 272 ARG A N 1
ATOM 2066 C CA . ARG A 1 272 ? -9.172 15.823 15.902 1.00 79.19 272 ARG A CA 1
ATOM 2067 C C . ARG A 1 272 ? -9.261 16.333 14.461 1.00 79.19 272 ARG A C 1
ATOM 2069 O O . ARG A 1 272 ? -9.581 17.495 14.253 1.00 79.19 272 ARG A O 1
ATOM 2076 N N . ARG A 1 273 ? -8.966 15.482 13.471 1.00 73.88 273 ARG A N 1
ATOM 2077 C CA . ARG A 1 273 ? -8.931 15.885 12.056 1.00 73.88 273 ARG A CA 1
ATOM 2078 C C . ARG A 1 273 ? -10.326 16.053 11.444 1.00 73.88 273 ARG A C 1
ATOM 2080 O O . ARG A 1 273 ?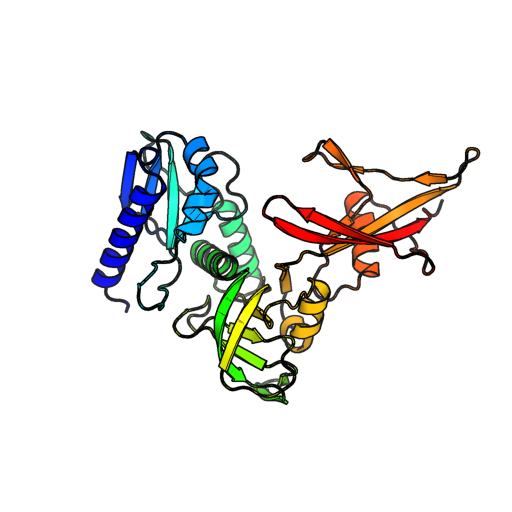 -10.489 16.899 10.576 1.00 73.88 273 ARG A O 1
ATOM 2087 N N . SER A 1 274 ? -11.302 15.251 11.869 1.00 77.50 274 SER A N 1
ATOM 2088 C CA . SER A 1 274 ? -12.678 15.291 11.349 1.00 77.50 274 SER A CA 1
ATOM 2089 C C . SER A 1 274 ? -13.666 15.987 12.286 1.00 77.50 274 SER A C 1
ATOM 2091 O O . SER A 1 274 ? -14.758 16.332 11.850 1.00 77.50 274 SER A O 1
ATOM 2093 N N . GLY A 1 275 ? -13.320 16.170 13.563 1.00 85.50 275 GLY A N 1
ATOM 2094 C CA . GLY A 1 275 ? -14.230 16.686 14.589 1.00 85.50 275 GLY A CA 1
ATOM 2095 C C . GLY A 1 275 ? -15.345 15.708 14.978 1.00 85.50 275 GLY A C 1
ATOM 2096 O O . GLY A 1 275 ? -16.303 16.107 15.631 1.00 85.50 275 GLY A O 1
ATOM 2097 N N . THR A 1 276 ? -15.247 14.436 14.579 1.00 87.38 276 THR A N 1
ATOM 2098 C CA . THR A 1 276 ? -16.278 13.413 14.814 1.00 87.38 276 THR A CA 1
ATOM 2099 C C . THR A 1 276 ? -15.867 12.442 15.915 1.00 87.38 276 THR A C 1
ATOM 2101 O O . THR A 1 276 ? -14.680 12.175 16.103 1.00 87.38 276 THR A O 1
ATOM 2104 N N . TYR A 1 277 ? -16.844 11.847 16.598 1.00 91.44 277 TYR A N 1
ATOM 2105 C CA . TYR A 1 277 ? -16.593 10.740 17.520 1.00 91.44 277 TYR A CA 1
ATOM 2106 C C . TYR A 1 277 ? -16.498 9.404 16.772 1.00 91.44 277 TYR A C 1
ATOM 2108 O O . TYR A 1 277 ? -17.236 9.160 15.820 1.00 91.44 277 TYR A O 1
ATOM 2116 N N . SER A 1 278 ? -15.580 8.543 17.201 1.00 91.75 278 SER A N 1
ATOM 2117 C CA . SER A 1 278 ? -15.364 7.195 16.668 1.00 91.75 278 SER A CA 1
ATOM 2118 C C . SER A 1 278 ? -14.975 6.248 17.797 1.00 91.75 278 SER A C 1
ATOM 2120 O O . SER A 1 278 ? -14.483 6.677 18.833 1.00 91.75 278 SER A O 1
ATOM 2122 N N . VAL A 1 279 ? -15.126 4.948 17.579 1.00 94.50 279 VAL A N 1
ATOM 2123 C CA . VAL A 1 279 ? -14.444 3.943 18.403 1.00 94.50 279 VAL A CA 1
ATOM 2124 C C . VAL A 1 279 ? -12.926 3.944 18.153 1.00 94.50 279 VAL A C 1
ATOM 2126 O O . VAL A 1 279 ? -12.519 4.424 17.080 1.00 94.50 279 VAL A O 1
ATOM 2129 N N . PRO A 1 280 ? -12.120 3.372 19.071 1.00 95.81 280 PRO A N 1
ATOM 2130 C CA . PRO A 1 280 ? -10.720 3.062 18.809 1.00 95.81 280 PRO A CA 1
ATOM 2131 C C . PRO A 1 280 ? -10.578 2.068 17.654 1.00 95.81 280 PRO A C 1
ATOM 2133 O O . PRO A 1 280 ? -11.239 1.021 17.655 1.00 95.81 280 PRO A O 1
ATOM 2136 N N . LYS A 1 281 ? -9.784 2.419 16.637 1.00 95.06 281 LYS A N 1
ATOM 2137 C CA . LYS A 1 281 ? -9.600 1.608 15.420 1.00 95.06 281 LYS A CA 1
ATOM 2138 C C . LYS A 1 281 ? -8.421 2.106 14.582 1.00 95.06 281 LYS A C 1
ATOM 2140 O O . LYS A 1 281 ? -8.254 3.311 14.410 1.00 95.06 281 LYS A O 1
ATOM 2145 N N . GLY A 1 282 ? -7.819 1.197 13.827 1.00 93.69 282 GLY A N 1
ATOM 2146 C CA . GLY A 1 282 ? -6.837 1.570 12.813 1.00 93.69 282 GLY A CA 1
ATOM 2147 C C . GLY A 1 282 ? -6.610 0.495 11.771 1.00 93.69 282 GLY A C 1
ATOM 2148 O O . GLY A 1 282 ? -7.473 -0.354 11.535 1.00 93.69 282 GLY A O 1
ATOM 2149 N N . HIS A 1 283 ? -5.545 0.655 10.997 1.00 92.56 283 HIS A N 1
ATOM 2150 C CA . HIS A 1 283 ? -5.266 -0.181 9.831 1.00 92.56 283 HIS A CA 1
ATOM 2151 C C . HIS A 1 283 ? -4.710 -1.537 10.258 1.00 92.56 283 HIS A C 1
ATOM 2153 O O . HIS A 1 283 ? -4.096 -1.653 11.312 1.00 92.56 283 HIS A O 1
ATOM 2159 N N . MET A 1 284 ? -4.940 -2.568 9.444 1.00 94.25 284 MET A N 1
ATOM 2160 C CA . MET A 1 284 ? -4.300 -3.856 9.704 1.00 94.25 284 MET A CA 1
ATOM 2161 C C . MET A 1 284 ? -2.814 -3.743 9.377 1.00 94.25 284 MET A C 1
ATOM 2163 O O . MET A 1 284 ? -2.458 -3.255 8.302 1.00 94.25 284 MET A O 1
ATOM 2167 N N . GLU A 1 285 ? -1.950 -4.210 10.270 1.00 92.88 285 GLU A N 1
ATOM 2168 C CA . GLU A 1 285 ? -0.548 -4.418 9.920 1.00 92.88 285 GLU A CA 1
ATOM 2169 C C . GLU A 1 285 ? -0.374 -5.765 9.207 1.00 92.88 285 GLU A C 1
ATOM 2171 O O . GLU A 1 285 ? -1.273 -6.615 9.190 1.00 92.88 285 GLU A O 1
ATOM 2176 N N . ALA A 1 286 ? 0.763 -5.938 8.529 1.00 91.25 286 ALA A N 1
ATOM 2177 C CA . ALA A 1 286 ? 1.028 -7.171 7.801 1.00 91.25 286 ALA A CA 1
ATOM 2178 C C . ALA A 1 286 ? 1.065 -8.359 8.773 1.00 91.25 286 ALA A C 1
ATOM 2180 O O . ALA A 1 286 ? 1.700 -8.295 9.822 1.00 91.25 286 ALA A O 1
ATOM 2181 N N . PHE A 1 287 ? 0.392 -9.447 8.389 1.00 93.12 287 PHE A N 1
ATOM 2182 C CA . PHE A 1 287 ? 0.353 -10.716 9.129 1.00 93.12 287 PHE A CA 1
ATOM 2183 C C . PHE A 1 287 ? -0.375 -10.658 10.488 1.00 93.12 287 PHE A C 1
ATOM 2185 O O . PHE A 1 287 ? -0.296 -11.599 11.275 1.00 93.12 287 PHE A O 1
ATOM 2192 N N . GLU A 1 288 ? -1.151 -9.599 10.748 1.00 93.69 288 GLU A N 1
ATOM 2193 C CA . GLU A 1 288 ? -2.097 -9.553 11.867 1.00 93.69 288 GLU A CA 1
ATOM 2194 C C . GLU A 1 288 ? -3.461 -10.162 11.506 1.00 93.69 288 GLU A C 1
ATOM 2196 O O . GLU A 1 288 ? -3.995 -9.990 10.406 1.00 93.69 288 GLU A O 1
ATOM 2201 N N . THR A 1 289 ? -4.095 -10.804 12.488 1.00 94.69 289 THR A N 1
ATOM 2202 C CA . THR A 1 289 ? -5.534 -11.108 12.452 1.00 94.69 289 THR A CA 1
ATOM 2203 C C . THR A 1 289 ? -6.369 -9.872 12.796 1.00 94.69 289 THR A C 1
ATOM 2205 O O . THR A 1 289 ? -5.919 -8.982 13.515 1.00 94.69 289 THR A O 1
ATOM 2208 N N . GLU A 1 290 ? -7.640 -9.847 12.376 1.00 95.88 290 GLU A N 1
ATOM 2209 C CA . GLU A 1 290 ? -8.570 -8.750 12.706 1.00 95.88 290 GLU A CA 1
ATOM 2210 C C . GLU A 1 290 ? -8.650 -8.471 14.219 1.00 95.88 290 GLU A C 1
ATOM 2212 O O . GLU A 1 290 ? -8.714 -7.318 14.645 1.00 95.88 290 GLU A O 1
ATOM 2217 N N . THR A 1 291 ? -8.630 -9.527 15.039 1.00 96.06 291 THR A N 1
ATOM 2218 C CA . THR A 1 291 ? -8.681 -9.435 16.503 1.00 96.06 291 THR A CA 1
ATOM 2219 C C . THR A 1 291 ? -7.387 -8.904 17.109 1.00 96.06 291 THR A C 1
ATOM 2221 O O . THR A 1 291 ? -7.445 -8.147 18.075 1.00 96.06 291 THR A O 1
ATOM 2224 N N . GLN A 1 292 ? -6.224 -9.274 16.555 1.00 96.12 292 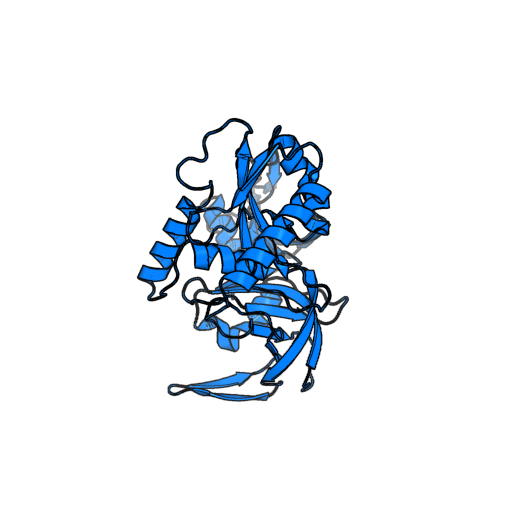GLN A N 1
ATOM 2225 C CA . GLN A 1 292 ? -4.936 -8.719 16.987 1.00 96.12 292 GLN A CA 1
ATOM 2226 C C . GLN A 1 292 ? -4.875 -7.226 16.673 1.00 96.12 292 GLN A C 1
ATOM 2228 O O . GLN A 1 292 ? -4.634 -6.441 17.588 1.00 96.12 292 GLN A O 1
ATOM 2233 N N . THR A 1 293 ? -5.224 -6.837 15.440 1.00 96.69 293 THR A N 1
ATOM 2234 C CA . THR A 1 293 ? -5.317 -5.429 15.040 1.00 96.69 293 THR A CA 1
ATOM 2235 C C . THR A 1 293 ? -6.265 -4.660 15.961 1.00 96.69 293 THR A C 1
ATOM 2237 O O . THR A 1 293 ? -5.894 -3.626 16.499 1.00 96.69 293 THR A O 1
ATOM 2240 N N . ALA A 1 294 ? -7.479 -5.164 16.213 1.00 97.00 294 ALA A N 1
ATOM 2241 C CA . ALA A 1 294 ? -8.438 -4.467 17.071 1.00 97.00 294 ALA A CA 1
ATOM 2242 C C . ALA A 1 294 ? -7.926 -4.264 18.509 1.00 97.00 294 ALA A C 1
ATOM 2244 O O . ALA A 1 294 ? -8.134 -3.193 19.073 1.00 97.00 294 ALA A O 1
ATOM 2245 N N . ARG A 1 295 ? -7.252 -5.260 19.103 1.00 96.62 295 ARG A N 1
ATOM 2246 C CA . ARG A 1 295 ? -6.668 -5.128 20.450 1.00 96.62 295 ARG A CA 1
ATOM 2247 C C . ARG A 1 295 ? -5.502 -4.143 20.474 1.00 96.62 295 ARG A C 1
ATOM 2249 O O . ARG A 1 295 ? -5.461 -3.310 21.375 1.00 96.62 295 ARG A O 1
ATOM 2256 N N . ARG A 1 296 ? -4.595 -4.218 19.493 1.00 96.94 296 ARG A N 1
ATOM 2257 C CA . ARG A 1 296 ? -3.455 -3.300 19.363 1.00 96.94 296 ARG A CA 1
ATOM 2258 C C . ARG A 1 296 ? -3.929 -1.853 19.236 1.00 96.94 296 ARG A C 1
ATOM 2260 O O . ARG A 1 296 ? -3.493 -1.008 20.003 1.00 96.94 296 ARG A O 1
ATOM 2267 N N . GLU A 1 297 ? -4.882 -1.590 18.349 1.00 97.38 297 GLU A N 1
ATOM 2268 C CA . GLU A 1 297 ? -5.412 -0.241 18.106 1.00 97.38 297 GLU A CA 1
ATOM 2269 C C . GLU A 1 297 ? -6.139 0.338 19.329 1.00 97.38 297 GLU A C 1
ATOM 2271 O O . GLU A 1 297 ? -5.987 1.515 19.650 1.00 97.38 297 GLU A O 1
ATOM 2276 N N . VAL A 1 298 ? -6.897 -0.484 20.068 1.00 96.75 298 VAL A N 1
ATOM 2277 C CA . VAL A 1 298 ? -7.482 -0.048 21.347 1.00 96.75 298 VAL A CA 1
ATOM 2278 C C . VAL A 1 298 ? -6.380 0.322 22.339 1.00 96.75 298 VAL A C 1
ATOM 2280 O O . VAL A 1 298 ? -6.455 1.385 22.955 1.00 96.75 298 VAL A O 1
ATOM 2283 N N . LEU A 1 299 ? -5.350 -0.513 22.477 1.00 96.19 299 LEU A N 1
ATOM 2284 C CA . LEU A 1 299 ? -4.241 -0.260 23.392 1.00 96.19 299 LEU A CA 1
ATOM 2285 C C . LEU A 1 299 ? -3.460 1.010 23.013 1.00 96.19 299 LEU A C 1
ATOM 2287 O O . LEU A 1 299 ? -3.188 1.830 23.883 1.00 96.19 299 LEU A O 1
ATOM 2291 N N . GLU A 1 300 ? -3.140 1.211 21.736 1.00 95.88 300 GLU A N 1
ATOM 2292 C CA . GLU A 1 300 ? -2.379 2.370 21.248 1.00 95.88 300 GLU A CA 1
ATOM 2293 C C . GLU A 1 300 ? -3.141 3.693 21.402 1.00 95.88 300 GLU A C 1
ATOM 2295 O O . GLU A 1 300 ? -2.568 4.689 21.846 1.00 95.88 300 GLU A O 1
ATOM 2300 N N . GLU A 1 301 ? -4.435 3.722 21.066 1.00 95.12 301 GLU A N 1
ATOM 2301 C CA . GLU A 1 301 ? -5.221 4.962 21.103 1.00 95.12 301 GLU A CA 1
ATOM 2302 C C . GLU A 1 301 ? -5.746 5.307 22.505 1.00 95.12 301 GLU A C 1
ATOM 2304 O O . GLU A 1 301 ? -6.091 6.464 22.763 1.00 95.12 301 GLU A O 1
ATOM 2309 N N . THR A 1 302 ? -5.849 4.323 23.408 1.00 93.94 302 THR A N 1
ATOM 2310 C CA . THR A 1 302 ? -6.542 4.501 24.699 1.00 93.94 302 THR A CA 1
ATOM 2311 C C . THR A 1 302 ? -5.741 4.071 25.923 1.00 93.94 302 THR A C 1
ATOM 2313 O O . THR A 1 302 ? -6.084 4.469 27.034 1.00 93.94 302 THR A O 1
ATOM 2316 N N . GLY A 1 303 ? -4.696 3.260 25.746 1.00 94.44 303 GLY A N 1
ATOM 2317 C CA . GLY A 1 303 ? -3.952 2.622 26.834 1.00 94.44 303 GLY A CA 1
ATOM 2318 C C . GLY A 1 303 ? -4.669 1.436 27.489 1.00 94.44 303 GLY A C 1
ATOM 2319 O O . GLY A 1 303 ? -4.151 0.888 28.459 1.00 94.44 303 GLY A O 1
ATOM 2320 N N . LEU A 1 304 ? -5.847 1.033 26.999 1.00 93.50 304 LEU A N 1
ATOM 2321 C CA . LEU A 1 304 ? -6.629 -0.060 27.581 1.00 93.50 304 LEU A CA 1
ATOM 2322 C C . LEU A 1 304 ? -6.246 -1.410 26.964 1.00 93.50 304 LEU A C 1
ATOM 2324 O O . LEU A 1 304 ? -6.370 -1.600 25.755 1.00 93.50 304 LEU A O 1
ATOM 2328 N N . ASP A 1 305 ? -5.873 -2.378 27.803 1.00 92.25 305 ASP A N 1
ATOM 2329 C CA . ASP A 1 305 ? -5.861 -3.789 27.406 1.00 92.25 305 ASP A CA 1
ATOM 2330 C C . ASP A 1 305 ? -7.257 -4.382 27.622 1.00 92.25 305 ASP A C 1
ATOM 2332 O O . ASP A 1 305 ? -7.803 -4.359 28.728 1.00 92.25 305 ASP A O 1
ATOM 2336 N N . VAL A 1 306 ? -7.860 -4.879 26.545 1.00 92.38 306 VAL A N 1
ATOM 2337 C CA . VAL A 1 306 ? -9.246 -5.345 26.538 1.00 92.38 306 VAL A CA 1
ATOM 2338 C C . VAL A 1 306 ? -9.362 -6.791 26.070 1.00 92.38 306 VAL A C 1
ATOM 2340 O O . VAL A 1 306 ? -8.655 -7.251 25.164 1.00 92.38 306 VAL A O 1
ATOM 2343 N N . ALA A 1 307 ? -10.331 -7.497 26.653 1.00 91.88 307 ALA A N 1
ATOM 2344 C CA . ALA A 1 307 ? -10.759 -8.807 26.188 1.00 91.88 307 ALA A CA 1
ATOM 2345 C C . ALA A 1 307 ? -11.886 -8.643 25.160 1.00 91.88 307 ALA A C 1
ATOM 2347 O O . ALA A 1 307 ? -12.975 -8.150 25.476 1.00 91.88 307 ALA A O 1
ATOM 2348 N N . LEU A 1 308 ? -11.622 -9.060 23.919 1.00 94.75 308 LEU A N 1
ATOM 2349 C CA . LEU A 1 308 ? -12.642 -9.088 22.876 1.00 94.75 308 LEU A CA 1
ATOM 2350 C C . LEU A 1 308 ? -13.615 -10.234 23.133 1.00 94.75 308 LEU A C 1
ATOM 2352 O O . LEU A 1 308 ? -13.220 -11.365 23.419 1.00 94.75 308 LEU A O 1
ATOM 2356 N N . ARG A 1 309 ? -14.898 -9.941 22.977 1.00 93.50 309 ARG A N 1
ATOM 2357 C CA . ARG A 1 309 ? -15.961 -10.929 23.035 1.00 93.50 309 ARG A CA 1
ATOM 2358 C C . ARG A 1 309 ? -16.026 -11.717 21.720 1.00 93.50 309 ARG A C 1
ATOM 2360 O O . ARG A 1 309 ? -16.184 -11.098 20.667 1.00 93.50 309 ARG A O 1
ATOM 2367 N N . PRO A 1 310 ? -15.943 -13.059 21.752 1.00 88.19 310 PRO A N 1
ATOM 2368 C CA . PRO A 1 310 ? -15.918 -13.872 20.535 1.00 88.19 310 PRO A CA 1
ATOM 2369 C C . PRO A 1 310 ? -17.279 -13.942 19.826 1.00 88.19 310 PRO A C 1
ATOM 2371 O O . PRO A 1 310 ? -17.338 -14.290 18.652 1.00 88.19 310 PRO A O 1
ATOM 2374 N N . ASP A 1 311 ? -18.371 -13.611 20.522 1.00 93.19 311 ASP A N 1
ATOM 2375 C CA . ASP A 1 311 ? -19.748 -13.684 20.023 1.00 93.19 311 ASP A CA 1
ATOM 2376 C C . ASP A 1 311 ? -20.198 -12.435 19.250 1.00 93.19 311 ASP A C 1
ATOM 2378 O O . ASP A 1 311 ? -21.309 -12.411 18.721 1.00 93.19 311 ASP A O 1
ATOM 2382 N N . PHE A 1 312 ? -19.353 -11.403 19.149 1.00 95.06 312 PHE A N 1
ATOM 2383 C CA . PHE A 1 312 ? -19.682 -10.182 18.419 1.00 95.06 312 PHE A CA 1
ATOM 2384 C C . PHE A 1 312 ? -18.599 -9.793 17.414 1.00 95.06 312 PHE A C 1
ATOM 2386 O O . PHE A 1 312 ? -17.475 -9.439 17.774 1.00 95.06 312 PHE A O 1
ATOM 2393 N N . ARG A 1 313 ? -18.996 -9.758 16.141 1.00 96.25 313 ARG A N 1
ATOM 2394 C CA . ARG A 1 313 ? -18.239 -9.174 15.034 1.00 96.25 313 ARG A CA 1
ATOM 2395 C C . ARG A 1 313 ? -19.216 -8.449 14.117 1.00 96.25 313 ARG A C 1
ATOM 2397 O O . ARG A 1 313 ? -20.105 -9.075 13.546 1.00 96.25 313 ARG A O 1
ATOM 2404 N N . ALA A 1 314 ? -19.035 -7.146 13.953 1.00 96.12 314 ALA A N 1
ATOM 2405 C CA . ALA A 1 314 ? -19.813 -6.327 13.031 1.00 96.12 314 ALA A CA 1
ATOM 2406 C C . ALA A 1 314 ? -18.918 -5.780 11.918 1.00 96.12 314 ALA A C 1
ATOM 2408 O O . ALA A 1 314 ? -17.739 -5.507 12.133 1.00 96.12 314 ALA A O 1
ATOM 2409 N N . GLU A 1 315 ? -19.480 -5.603 10.727 1.00 95.50 315 GLU A N 1
ATOM 2410 C CA . GLU A 1 315 ? -18.765 -5.053 9.580 1.00 95.50 315 GLU A CA 1
ATOM 2411 C C . GLU A 1 315 ? -19.520 -3.851 9.018 1.00 95.50 315 GLU A C 1
ATOM 2413 O O . GLU A 1 315 ? -20.734 -3.896 8.824 1.00 95.50 315 GLU A O 1
ATOM 2418 N N . VAL A 1 316 ? -18.788 -2.771 8.761 1.00 92.75 316 VAL A N 1
ATOM 2419 C CA . VAL A 1 316 ? -19.312 -1.540 8.172 1.00 92.75 316 VAL A CA 1
ATOM 2420 C C . VAL A 1 316 ? -18.459 -1.186 6.963 1.00 92.75 316 VAL A C 1
ATOM 2422 O O . VAL A 1 316 ? -17.232 -1.138 7.048 1.00 92.75 316 VAL A O 1
ATOM 2425 N N . CYS A 1 317 ? -19.104 -0.915 5.832 1.00 92.06 317 CYS A N 1
ATOM 2426 C CA . CYS A 1 317 ? -18.445 -0.409 4.632 1.00 92.06 317 CYS A CA 1
ATOM 2427 C C . CYS A 1 317 ? -18.855 1.040 4.391 1.00 92.06 317 CYS A C 1
ATOM 2429 O O . CYS A 1 317 ? -20.034 1.373 4.476 1.00 92.06 317 CYS A O 1
ATOM 2431 N N . TYR A 1 318 ? -17.888 1.893 4.071 1.00 88.19 318 TYR A N 1
ATOM 2432 C CA . TYR A 1 318 ? -18.144 3.291 3.738 1.00 88.19 318 TYR A CA 1
ATOM 2433 C C . TYR A 1 318 ? -17.100 3.812 2.752 1.00 88.19 318 TYR A C 1
ATOM 2435 O O . TYR A 1 318 ? -15.976 3.308 2.675 1.00 88.19 318 TYR A O 1
ATOM 2443 N N . ASP A 1 319 ? -17.479 4.822 1.977 1.00 85.19 319 ASP A N 1
ATOM 2444 C CA . ASP A 1 319 ? -16.600 5.430 0.986 1.00 85.19 319 ASP A CA 1
ATOM 2445 C C . ASP A 1 319 ? -15.750 6.535 1.637 1.00 85.19 319 ASP A C 1
ATOM 2447 O O . ASP A 1 319 ? -16.235 7.362 2.412 1.00 85.19 319 ASP A O 1
ATOM 2451 N N . LEU A 1 320 ? -14.450 6.528 1.351 1.00 76.62 320 LEU A N 1
ATOM 2452 C CA . LEU A 1 320 ? -13.510 7.564 1.763 1.00 76.62 320 LEU A CA 1
ATOM 2453 C C . LEU A 1 320 ? -13.459 8.696 0.726 1.00 76.62 320 LEU A C 1
ATOM 2455 O O . LEU A 1 320 ? -13.678 8.454 -0.469 1.00 76.62 320 LEU A O 1
ATOM 2459 N N . PRO A 1 321 ? -13.061 9.917 1.138 1.00 64.31 321 PRO A N 1
ATOM 2460 C CA . PRO A 1 321 ? -12.658 10.957 0.198 1.00 64.31 321 PRO A CA 1
ATOM 2461 C C . PRO A 1 321 ? -11.640 10.409 -0.816 1.00 64.31 321 PRO A C 1
ATOM 2463 O O . PRO A 1 321 ? -10.664 9.761 -0.440 1.00 64.31 321 PRO A O 1
ATOM 2466 N N . GLY A 1 322 ? -11.883 10.640 -2.108 1.00 61.91 322 GLY A N 1
ATOM 2467 C CA . GLY A 1 322 ? -11.080 10.064 -3.196 1.00 61.91 322 GLY A CA 1
ATOM 2468 C C . GLY A 1 322 ? -11.608 8.741 -3.766 1.00 61.91 322 GLY A C 1
ATOM 2469 O O . GLY A 1 322 ? -10.940 8.152 -4.612 1.00 61.91 322 GLY A O 1
ATOM 2470 N N . GLY A 1 323 ? -12.790 8.282 -3.336 1.00 68.25 323 GLY A N 1
ATOM 2471 C CA . GLY A 1 323 ? -13.514 7.162 -3.951 1.00 68.25 323 GLY A CA 1
ATOM 2472 C C . GLY A 1 323 ? -13.034 5.768 -3.536 1.00 68.25 323 GLY A C 1
ATOM 2473 O O . GLY A 1 323 ? -13.532 4.773 -4.060 1.00 68.25 323 GLY A O 1
ATOM 2474 N N . LYS A 1 324 ? -12.083 5.664 -2.596 1.00 77.44 324 LYS A N 1
ATOM 2475 C CA . LYS A 1 324 ? -11.682 4.374 -2.013 1.00 77.44 324 LYS A CA 1
ATOM 2476 C C . LYS A 1 324 ? -12.796 3.872 -1.092 1.00 77.44 324 LYS A C 1
ATOM 2478 O O . LYS A 1 324 ? -13.161 4.560 -0.143 1.00 77.44 324 LYS A O 1
ATOM 2483 N N . ARG A 1 325 ? -13.286 2.652 -1.306 1.00 85.88 325 ARG A N 1
ATOM 2484 C CA . ARG A 1 325 ? -14.209 1.993 -0.373 1.00 85.88 325 ARG A CA 1
ATOM 2485 C C . ARG A 1 325 ? -13.426 1.333 0.758 1.00 85.88 325 ARG A C 1
ATOM 2487 O O . ARG A 1 325 ? -12.575 0.482 0.496 1.00 85.88 325 ARG A O 1
ATOM 2494 N N . LYS A 1 326 ? -13.708 1.722 2.002 1.00 90.25 326 LYS A N 1
ATOM 2495 C CA . LYS A 1 326 ? -13.073 1.176 3.206 1.00 90.25 326 LYS A CA 1
ATOM 2496 C C . LYS A 1 326 ? -14.012 0.213 3.922 1.00 90.25 326 LYS A C 1
ATOM 2498 O O . LYS A 1 326 ? -15.210 0.466 4.037 1.00 90.25 326 LYS A O 1
ATOM 2503 N N . ARG A 1 327 ? -13.436 -0.875 4.433 1.00 95.00 327 ARG A N 1
ATOM 2504 C CA . ARG A 1 327 ? -14.101 -1.839 5.315 1.00 95.00 327 ARG A CA 1
ATOM 2505 C C . ARG A 1 327 ? -13.621 -1.645 6.751 1.00 95.00 327 ARG A C 1
ATOM 2507 O O . ARG A 1 327 ? -12.421 -1.531 6.990 1.00 95.00 327 ARG A O 1
ATOM 2514 N N . LEU A 1 328 ? -14.544 -1.616 7.701 1.00 95.31 328 LEU A N 1
ATOM 2515 C CA . LEU A 1 328 ? -14.268 -1.555 9.131 1.00 95.31 328 LEU A CA 1
ATOM 2516 C C . LEU A 1 328 ? -14.899 -2.762 9.818 1.00 95.31 328 LEU A C 1
ATOM 2518 O O . LEU A 1 328 ? -16.114 -2.936 9.756 1.00 95.31 328 LEU A O 1
ATOM 2522 N N . THR A 1 329 ? -14.079 -3.556 10.495 1.00 96.75 329 THR A N 1
ATOM 2523 C CA . THR A 1 329 ? -14.534 -4.643 11.363 1.00 96.75 329 THR A CA 1
ATOM 2524 C C . THR A 1 329 ? -14.495 -4.181 12.816 1.00 96.75 329 THR A C 1
ATOM 2526 O O . THR A 1 329 ? -13.477 -3.677 13.290 1.00 96.75 329 THR A O 1
ATOM 2529 N N . LEU A 1 330 ? -15.610 -4.334 13.524 1.00 97.19 330 LEU A N 1
ATOM 2530 C CA . LEU A 1 330 ? -15.763 -3.962 14.925 1.00 97.19 330 LEU A CA 1
ATOM 2531 C C . LEU A 1 330 ? -16.032 -5.189 15.780 1.00 97.19 330 LEU A C 1
ATOM 2533 O O . LEU A 1 330 ? -16.925 -5.983 15.485 1.00 97.19 330 LEU A O 1
ATOM 2537 N N . PHE A 1 331 ? -15.298 -5.282 16.878 1.00 97.50 331 PHE A N 1
ATOM 2538 C CA . PHE A 1 331 ? -15.537 -6.244 17.945 1.00 97.50 331 PHE A CA 1
ATOM 2539 C C . PHE A 1 331 ? -16.187 -5.554 19.142 1.00 97.50 331 PHE A C 1
ATOM 2541 O O . PHE A 1 331 ? -16.197 -4.327 19.240 1.00 97.50 331 PHE A O 1
ATOM 2548 N N . LEU A 1 332 ? -16.736 -6.339 20.062 1.00 96.25 332 LEU A N 1
ATOM 2549 C CA . LEU A 1 332 ? -17.231 -5.839 21.340 1.00 96.25 332 LEU A CA 1
ATOM 2550 C C . LEU A 1 332 ? -16.204 -6.180 22.416 1.00 96.25 332 LEU A C 1
ATOM 2552 O O . LEU A 1 332 ? -15.697 -7.299 22.446 1.00 96.25 332 LEU A O 1
ATOM 2556 N N . ALA A 1 333 ? -15.890 -5.231 23.287 1.00 95.50 333 ALA A N 1
ATOM 2557 C CA . ALA A 1 333 ? -14.835 -5.389 24.277 1.00 95.50 333 ALA A CA 1
ATOM 2558 C C . ALA A 1 333 ? -15.289 -4.849 25.631 1.00 95.50 333 ALA A C 1
ATOM 2560 O O . ALA A 1 333 ? -15.747 -3.712 25.718 1.00 95.50 333 ALA A O 1
ATOM 2561 N N . ALA A 1 334 ? -15.166 -5.650 26.684 1.00 89.94 334 ALA A N 1
ATOM 2562 C CA . ALA A 1 334 ? -15.401 -5.169 28.040 1.00 89.94 334 ALA A CA 1
ATOM 2563 C C . ALA A 1 334 ? -14.094 -4.601 28.604 1.00 89.94 334 ALA A C 1
ATOM 2565 O O . ALA A 1 334 ? -13.042 -5.233 28.486 1.00 89.94 334 ALA A O 1
ATOM 2566 N N . CYS A 1 335 ? -14.157 -3.426 29.225 1.00 81.25 335 CYS A N 1
ATOM 2567 C CA . CYS A 1 335 ? -13.059 -2.947 30.056 1.00 81.25 335 CYS A CA 1
ATOM 2568 C C . CYS A 1 335 ? -13.066 -3.757 31.360 1.00 81.25 335 CYS A C 1
ATOM 2570 O O . CYS A 1 335 ? -14.067 -3.736 32.081 1.00 81.25 335 CYS A O 1
ATOM 2572 N N . GLY A 1 336 ? -11.981 -4.483 31.644 1.00 67.31 336 GLY A N 1
ATOM 2573 C CA . GLY A 1 336 ? -11.748 -5.018 32.986 1.00 67.31 336 GLY A CA 1
ATOM 2574 C C . GLY A 1 336 ? -11.661 -3.855 33.974 1.00 67.31 336 GLY A C 1
ATOM 2575 O O . GLY A 1 336 ? -11.088 -2.818 33.633 1.00 67.31 336 GLY A O 1
ATOM 2576 N N . GLY A 1 337 ? -12.319 -3.992 35.126 1.00 50.16 337 GLY A N 1
ATOM 2577 C CA . GLY A 1 337 ? -12.248 -3.019 36.220 1.00 50.16 337 GLY A CA 1
ATOM 2578 C C . GLY A 1 337 ? -10.922 -3.069 36.957 1.00 50.16 337 GLY A C 1
ATOM 2579 O O . GLY A 1 337 ? -10.314 -4.165 36.977 1.00 50.16 337 GLY A O 1
#